Protein AF-0000000084553852 (afdb_homodimer)

pLDDT: mean 87.81, std 19.48, range [29.66, 98.81]

Organism: NCBI:txid1418104

Radius of gyration: 18.01 Å; Cα contacts (8 Å, |Δi|>4): 554; chains: 2; bounding box: 50×54×42 Å

Nearest PDB structures (foldseek):
  6vsh-assembly1_A  TM=2.794E-01  e=8.762E-01  Stenotrophomonas maltophilia
  6vsh-assembly1_B  TM=2.650E-01  e=7.749E-01  Stenotrophomonas maltophilia
  3gl0-assembly1_A  TM=2.770E-01  e=1.054E+00  Stenotrophomonas maltophilia
  3gl2-assembly1_C  TM=2.474E-01  e=7.749E-01  Stenotrophomonas maltophilia
  3gl2-assembly1_B  TM=2.757E-01  e=1.347E+00  Stenotrophomonas maltophilia

Secondary structure (DSSP, 8-state):
-HHHHHHGGG--S------EEEEEBPP---GGG----EEEEE---EEEETTEEEEEEEEEBP-BTTB--EEEEEPPPEEEEETTEEEEEEEEEPPPBTTB--EEEEEPPPS-TT-/-HHHHHHGGG--S------EEEEEBPP---GGG----EEEEE---EEEETTEEEEEEEEEBPPBTTB--EEEEEPPPEEEEETTEEEEEEEEEPPPBTTB--EEEEEPPPS-TT-

Solvent-accessible surface area (backbone atoms only — not comparable to full-atom values): 12507 Å² total; per-residue (Å²): 120,64,66,61,66,62,63,55,60,73,57,84,67,74,70,57,54,30,29,39,36,57,46,48,34,40,71,55,53,72,74,94,70,46,49,65,42,41,38,38,28,34,36,41,53,66,37,84,45,90,97,48,31,29,32,44,36,75,42,28,32,39,27,53,96,76,37,56,36,44,36,74,49,60,38,38,54,65,42,81,75,54,95,91,33,37,29,27,51,32,68,54,57,38,40,82,44,96,90,43,52,28,47,35,67,41,50,39,42,52,48,33,78,89,105,120,65,65,61,65,61,64,54,60,72,57,82,68,74,69,58,50,32,28,40,38,56,46,50,33,40,68,55,52,73,75,94,70,44,49,65,42,41,37,37,28,33,37,39,53,66,38,84,45,90,98,46,32,26,32,44,36,76,42,29,32,39,26,52,95,77,36,55,36,44,36,74,50,60,39,37,53,66,41,79,72,56,95,92,33,36,30,27,51,30,67,53,56,38,41,82,44,97,89,41,51,27,47,34,65,42,50,39,41,51,46,32,79,89,105

Structure (mmCIF, N/CA/C/O backbone):
data_AF-0000000084553852-model_v1
#
loo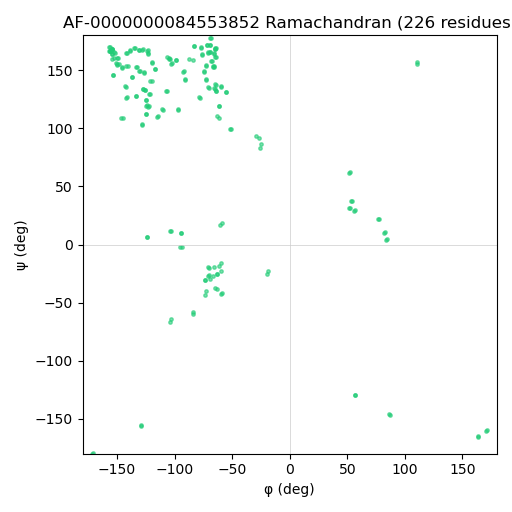p_
_entity.id
_entity.type
_entity.pdbx_description
1 polymer 'YmaF family protein'
#
loop_
_atom_site.group_PDB
_atom_site.id
_atom_site.type_symbol
_atom_site.label_atom_id
_atom_site.label_alt_id
_atom_site.label_comp_id
_atom_site.label_asym_id
_atom_site.label_entity_id
_atom_site.label_seq_id
_atom_site.pdbx_PDB_ins_code
_atom_site.Cartn_x
_atom_site.Cartn_y
_atom_site.Cartn_z
_atom_site.occupancy
_atom_site.B_iso_or_equiv
_atom_site.auth_seq_id
_atom_site.auth_comp_id
_atom_site.auth_asym_id
_atom_site.auth_atom_id
_atom_site.pdbx_PDB_model_num
ATOM 1 N N . MET A 1 1 ? -11.664 0.546 -16.5 1 29.66 1 MET A N 1
ATOM 2 C CA . MET A 1 1 ? -12.641 1.12 -15.578 1 29.66 1 MET A CA 1
ATOM 3 C C . MET A 1 1 ? -11.969 2.064 -14.594 1 29.66 1 MET A C 1
ATOM 5 O O . MET A 1 1 ? -12.539 3.09 -14.219 1 29.66 1 MET A O 1
ATOM 9 N N . LEU A 1 2 ? -10.773 1.761 -14.234 1 36.03 2 LEU A N 1
ATOM 10 C CA . LEU A 1 2 ? -10.016 2.428 -13.188 1 36.03 2 LEU A CA 1
ATOM 11 C C . LEU A 1 2 ? -9.531 3.799 -13.648 1 36.03 2 LEU A C 1
ATOM 13 O O . LEU A 1 2 ? -9.5 4.746 -12.867 1 36.03 2 LEU A O 1
ATOM 17 N N . ASP A 1 3 ? -9.289 3.914 -14.953 1 40.19 3 ASP A N 1
ATOM 18 C CA . ASP A 1 3 ? -8.812 5.18 -15.492 1 40.19 3 ASP A CA 1
ATOM 19 C C . ASP A 1 3 ? -9.805 6.309 -15.227 1 40.19 3 ASP A C 1
ATOM 21 O O . ASP A 1 3 ? -9.406 7.43 -14.898 1 40.19 3 ASP A O 1
ATOM 25 N N . GLU A 1 4 ? -10.938 5.926 -15.43 1 43.28 4 GLU A N 1
ATOM 26 C CA . GLU A 1 4 ? -11.969 6.953 -15.32 1 43.28 4 GLU A CA 1
ATOM 27 C C . GLU A 1 4 ? -12.047 7.512 -13.906 1 43.28 4 GLU A C 1
ATOM 29 O O . GLU A 1 4 ? -12.234 8.719 -13.719 1 43.28 4 GLU A O 1
ATOM 34 N N . TYR A 1 5 ? -11.883 6.59 -12.984 1 43.12 5 TYR A N 1
ATOM 35 C CA . TYR A 1 5 ? -12.031 7.016 -11.594 1 43.12 5 TYR A CA 1
ATOM 36 C C . TYR A 1 5 ? -10.867 7.895 -11.164 1 43.12 5 TYR A C 1
ATOM 38 O O . TYR A 1 5 ? -11.016 8.75 -10.289 1 43.12 5 TYR A O 1
ATOM 46 N N . LEU A 1 6 ? -9.688 7.695 -11.82 1 39.81 6 LEU A N 1
ATOM 47 C CA . LEU A 1 6 ? -8.523 8.477 -11.422 1 39.81 6 LEU A CA 1
ATOM 48 C C . LEU A 1 6 ? -8.656 9.93 -11.875 1 39.81 6 LEU A C 1
ATOM 50 O O . LEU A 1 6 ? -8.188 10.844 -11.188 1 39.81 6 LEU A O 1
ATOM 54 N N . ARG A 1 7 ? -9.188 10.117 -13.117 1 35.53 7 ARG A N 1
ATOM 55 C CA . ARG A 1 7 ? -9.242 11.477 -13.656 1 35.53 7 ARG A CA 1
ATOM 56 C C . ARG A 1 7 ? -10.25 12.328 -12.883 1 35.53 7 ARG A C 1
ATOM 58 O O . ARG A 1 7 ? -10.414 13.516 -13.172 1 35.53 7 ARG A O 1
ATOM 65 N N . ALA A 1 8 ? -11.203 11.609 -12.406 1 37.34 8 ALA A N 1
ATOM 66 C CA . ALA A 1 8 ? -12.211 12.469 -11.797 1 37.34 8 ALA A CA 1
ATOM 67 C C . ALA A 1 8 ? -11.602 13.32 -10.68 1 37.34 8 ALA A C 1
ATOM 69 O O . ALA A 1 8 ? -12.297 13.742 -9.758 1 37.34 8 ALA A O 1
ATOM 70 N N . GLU A 1 9 ? -10.352 13.469 -10.648 1 37.22 9 GLU A N 1
ATOM 71 C CA . GLU A 1 9 ? -9.812 14.266 -9.555 1 37.22 9 GLU A CA 1
ATOM 72 C C . GLU A 1 9 ? -10.375 15.688 -9.578 1 37.22 9 GLU A C 1
ATOM 74 O O . GLU A 1 9 ? -9.914 16.547 -8.828 1 37.22 9 GLU A O 1
ATOM 79 N N . ASN A 1 10 ? -10.836 16.172 -10.672 1 34.69 10 ASN A N 1
ATOM 80 C CA . ASN A 1 10 ? -11.07 17.594 -10.406 1 34.69 10 ASN A CA 1
ATOM 81 C C . ASN A 1 10 ? -12.094 17.797 -9.289 1 34.69 10 ASN A C 1
ATOM 83 O O . ASN A 1 10 ? -12.727 18.844 -9.203 1 34.69 10 ASN A O 1
ATOM 87 N N . PHE A 1 11 ? -12.906 16.734 -8.992 1 35.94 11 PHE A N 1
ATOM 88 C CA . PHE A 1 11 ? -14.023 17.141 -8.141 1 35.94 11 PHE A CA 1
ATOM 89 C C . PHE A 1 11 ? -13.523 17.906 -6.926 1 35.94 11 PHE A C 1
ATOM 91 O O . PHE A 1 11 ? -12.562 17.5 -6.273 1 35.94 11 PHE A O 1
ATOM 98 N N . ASN A 1 12 ? -13.539 19.109 -6.871 1 37.25 12 ASN A N 1
ATOM 99 C CA . ASN A 1 12 ? -13.469 19.984 -5.715 1 37.25 12 ASN A CA 1
ATOM 100 C C . ASN A 1 12 ? -13.82 19.25 -4.426 1 37.25 12 ASN A C 1
ATOM 102 O O . ASN A 1 12 ? -14.117 19.875 -3.404 1 37.25 12 ASN A O 1
ATOM 106 N N . ASN A 1 13 ? -14.602 18.078 -4.531 1 43.16 13 ASN A N 1
ATOM 107 C CA . ASN A 1 13 ? -15.172 17.438 -3.354 1 43.16 13 ASN A CA 1
ATOM 108 C C . ASN A 1 13 ? -14.086 16.938 -2.4 1 43.16 13 ASN A C 1
ATOM 110 O O . ASN A 1 13 ? -13.102 16.344 -2.832 1 43.16 13 ASN A O 1
ATOM 114 N N . ARG A 1 14 ? -13.867 17.484 -1.229 1 47.56 14 ARG A N 1
ATOM 115 C CA . ARG A 1 14 ? -13.031 17.297 -0.043 1 47.56 14 ARG A CA 1
ATOM 116 C C . ARG A 1 14 ? -12.617 15.844 0.117 1 47.56 14 ARG A C 1
ATOM 118 O O . ARG A 1 14 ? -13.461 14.945 0.138 1 47.56 14 ARG A O 1
ATOM 125 N N . GLN A 1 15 ? -11.672 15.445 -0.501 1 55.94 15 GLN A N 1
ATOM 126 C CA . GLN A 1 15 ? -10.922 14.242 -0.145 1 55.94 15 GLN A CA 1
ATOM 127 C C . GLN A 1 15 ? -11.023 13.953 1.352 1 55.94 15 GLN A C 1
ATOM 129 O O . GLN A 1 15 ? -10.516 14.727 2.17 1 55.94 15 GLN A O 1
ATOM 134 N N . THR A 1 16 ? -12.016 13.133 1.789 1 79.12 16 THR A N 1
ATOM 135 C CA . THR A 1 16 ? -12.273 13.109 3.225 1 79.12 16 THR A CA 1
ATOM 136 C C . THR A 1 16 ? -11.328 12.148 3.93 1 79.12 16 THR A C 1
ATOM 138 O O . THR A 1 16 ? -10.578 12.555 4.824 1 79.12 16 THR A O 1
ATOM 141 N N . HIS A 1 17 ? -11.414 10.898 3.527 1 95.5 17 HIS A N 1
ATOM 142 C CA . HIS A 1 17 ? -10.602 10.023 4.363 1 95.5 17 HIS A CA 1
ATOM 143 C C . HIS A 1 17 ? -10.141 8.789 3.588 1 95.5 17 HIS A C 1
ATOM 145 O O . HIS A 1 17 ? -10.547 8.586 2.441 1 95.5 17 HIS A O 1
ATOM 151 N N . VAL A 1 18 ? -9.141 8.109 3.996 1 97.81 18 VAL A N 1
ATOM 152 C CA . VAL A 1 18 ? -8.617 6.84 3.506 1 97.81 18 VAL A CA 1
ATOM 153 C C . VAL A 1 18 ? -8.562 5.828 4.648 1 97.81 18 VAL A C 1
ATOM 155 O O . VAL A 1 18 ? -8.781 6.184 5.809 1 97.81 18 VAL A O 1
ATOM 158 N N . HIS A 1 19 ? -8.367 4.605 4.27 1 98.06 19 HIS A N 1
ATOM 159 C CA . HIS A 1 19 ? -8.219 3.52 5.23 1 98.06 19 HIS A CA 1
ATOM 160 C C . HIS A 1 19 ? -6.93 2.744 4.984 1 98.06 19 HIS A C 1
ATOM 162 O O . HIS A 1 19 ? -6.625 2.377 3.848 1 98.06 19 HIS A O 1
ATOM 168 N N . GLU A 1 20 ? -6.164 2.475 6.02 1 98.06 20 GLU A N 1
ATOM 169 C CA . GLU A 1 20 ? -5.172 1.408 5.938 1 98.06 20 GLU A CA 1
ATOM 170 C C . GLU A 1 20 ? -5.836 0.043 5.793 1 98.06 20 GLU A C 1
ATOM 172 O O . GLU A 1 20 ? -6.988 -0.136 6.188 1 98.06 20 GLU A O 1
ATOM 177 N N . PHE A 1 21 ? -5.07 -0.847 5.176 1 98.44 21 PHE A N 1
ATOM 178 C CA . PHE A 1 21 ? -5.559 -2.219 5.105 1 98.44 21 PHE A CA 1
ATOM 179 C C . PHE A 1 21 ? -4.398 -3.207 5.086 1 98.44 21 PHE A C 1
ATOM 181 O O . PHE A 1 21 ? -3.273 -2.844 4.738 1 98.44 21 PHE A O 1
ATOM 188 N N . LEU A 1 22 ? -4.664 -4.344 5.516 1 97.62 22 LEU A N 1
ATOM 189 C CA . LEU A 1 22 ? -3.828 -5.523 5.34 1 97.62 22 LEU A CA 1
ATOM 190 C C . LEU A 1 22 ? -4.684 -6.777 5.184 1 97.62 22 LEU A C 1
ATOM 192 O O . LEU A 1 22 ? -5.805 -6.836 5.691 1 97.62 22 LEU A O 1
ATOM 196 N N . GLY A 1 23 ? -4.125 -7.762 4.461 1 97.31 23 GLY A N 1
ATOM 197 C CA . GLY A 1 23 ? -4.855 -9.008 4.262 1 97.31 23 GLY A CA 1
ATOM 198 C C . GLY A 1 23 ? -4.016 -10.094 3.617 1 97.31 23 GLY A C 1
ATOM 199 O O . GLY A 1 23 ? -2.814 -9.914 3.41 1 97.31 23 GLY A O 1
ATOM 200 N N . SER A 1 24 ? -4.672 -11.203 3.432 1 97.38 24 SER A N 1
ATOM 201 C CA . SER A 1 24 ? -4.062 -12.344 2.756 1 97.38 24 SER A CA 1
ATOM 202 C C . SER A 1 24 ? -5.035 -12.992 1.776 1 97.38 24 SER A C 1
ATOM 204 O O . SER A 1 24 ? -6.238 -13.07 2.047 1 97.38 24 SER A O 1
ATOM 206 N N . GLY A 1 25 ? -4.43 -13.422 0.714 1 97.31 25 GLY A N 1
ATOM 207 C CA . GLY A 1 25 ? -5.223 -14.25 -0.18 1 97.31 25 GLY A CA 1
ATOM 208 C C . GLY A 1 25 ? -5.484 -15.641 0.371 1 97.31 25 GLY A C 1
ATOM 209 O O . GLY A 1 25 ? -4.684 -16.172 1.146 1 97.31 25 GLY A O 1
ATOM 210 N N . LYS A 1 26 ? -6.59 -16.25 -0.066 1 96.44 26 LYS A N 1
ATOM 211 C CA . LYS A 1 26 ? -6.828 -17.656 0.249 1 96.44 26 LYS A CA 1
ATOM 212 C C . LYS A 1 26 ? -5.816 -18.547 -0.455 1 96.44 26 LYS A C 1
ATOM 214 O O . LYS A 1 26 ? -5.23 -18.156 -1.466 1 96.44 26 LYS A O 1
ATOM 219 N N . PHE A 1 27 ? -5.648 -19.734 0.092 1 95.31 27 PHE A N 1
ATOM 220 C CA . PHE A 1 27 ? -4.754 -20.688 -0.536 1 95.31 27 PHE A CA 1
ATOM 221 C C . PHE A 1 27 ? -5.277 -21.109 -1.906 1 95.31 27 PHE A C 1
ATOM 223 O O . PHE A 1 27 ? -6.484 -21.266 -2.092 1 95.31 27 PHE A O 1
ATOM 230 N N . ALA A 1 28 ? -4.488 -21.203 -2.818 1 84.94 28 ALA A N 1
ATOM 231 C CA . ALA A 1 28 ? -4.902 -21.578 -4.168 1 84.94 28 ALA A CA 1
ATOM 232 C C . ALA A 1 28 ? -4.539 -23.016 -4.473 1 84.94 28 ALA A C 1
ATOM 234 O O . ALA A 1 28 ? -5.391 -23.812 -4.895 1 84.94 28 ALA A O 1
ATOM 235 N N . GLU A 1 29 ? -3.268 -23.281 -4.543 1 82.81 29 GLU A N 1
ATOM 236 C CA . GLU A 1 29 ? -2.811 -24.578 -5.016 1 82.81 29 GLU A CA 1
ATOM 237 C C . GLU A 1 29 ? -2.816 -25.609 -3.889 1 82.81 29 GLU A C 1
ATOM 239 O O . GLU A 1 29 ? -3.037 -25.266 -2.727 1 82.81 29 GLU A O 1
ATOM 244 N N . GLN A 1 30 ? -2.846 -26.859 -4.352 1 83.62 30 GLN A N 1
ATOM 245 C CA . GLN A 1 30 ? -2.73 -27.969 -3.408 1 83.62 30 GLN A CA 1
ATOM 246 C C . GLN A 1 30 ? -1.35 -28.609 -3.48 1 83.62 30 GLN A C 1
ATOM 248 O O . GLN A 1 30 ? -0.569 -28.312 -4.391 1 83.62 30 GLN A O 1
ATOM 253 N N . GLY A 1 31 ? -1.01 -29.328 -2.404 1 88.12 31 GLY A N 1
ATOM 254 C CA . GLY A 1 31 ? 0.239 -30.078 -2.396 1 88.12 31 GLY A CA 1
ATOM 255 C C . GLY A 1 31 ? 1.429 -29.25 -1.959 1 88.12 31 GLY A C 1
ATOM 256 O O . GLY A 1 31 ? 1.312 -28.406 -1.057 1 88.12 31 GLY A O 1
ATOM 257 N N . ASN A 1 32 ? 2.58 -29.516 -2.527 1 85.88 32 ASN A N 1
ATOM 258 C CA . ASN A 1 32 ? 3.846 -28.938 -2.09 1 85.88 32 ASN A CA 1
ATOM 259 C C . ASN A 1 32 ? 3.922 -27.438 -2.412 1 85.88 32 ASN A C 1
ATOM 261 O O . ASN A 1 32 ? 4.699 -26.703 -1.8 1 85.88 32 ASN A O 1
ATOM 265 N N . ASP A 1 33 ? 3.086 -27 -3.361 1 88.5 33 ASP A N 1
ATOM 266 C CA . ASP A 1 33 ? 3.17 -25.594 -3.783 1 88.5 33 ASP A CA 1
ATOM 267 C C . ASP A 1 33 ? 2.035 -24.766 -3.184 1 88.5 33 ASP A C 1
ATOM 269 O O . ASP A 1 33 ? 1.768 -23.656 -3.633 1 88.5 33 ASP A O 1
ATOM 273 N N . ARG A 1 34 ? 1.36 -25.391 -2.225 1 93 34 ARG A N 1
ATOM 274 C CA . ARG A 1 34 ? 0.286 -24.672 -1.545 1 93 34 ARG A CA 1
ATOM 275 C C . ARG A 1 34 ? 0.822 -23.438 -0.823 1 93 34 ARG A C 1
ATOM 277 O O . ARG A 1 34 ? 1.729 -23.547 0.006 1 93 34 ARG A O 1
ATOM 284 N N . HIS A 1 35 ? 0.361 -22.297 -1.177 1 94.25 35 HIS A N 1
ATOM 285 C CA . HIS A 1 35 ? 0.802 -21.062 -0.517 1 94.25 35 HIS A CA 1
ATOM 286 C C . HIS A 1 35 ? -0.254 -19.969 -0.623 1 94.25 35 HIS A C 1
ATOM 288 O O . HIS A 1 35 ? -1.262 -20.141 -1.313 1 94.25 35 HIS A O 1
ATOM 294 N N . ASN A 1 36 ? -0.073 -18.922 0.119 1 96.19 36 ASN A N 1
ATOM 295 C CA . ASN A 1 36 ? -0.86 -17.688 0.033 1 96.19 36 ASN A CA 1
ATOM 296 C C . ASN A 1 36 ? 0.033 -16.469 -0.093 1 96.19 36 ASN A C 1
ATOM 298 O O . ASN A 1 36 ? 1.26 -16.578 -0.069 1 96.19 36 ASN A O 1
ATOM 302 N N . HIS A 1 37 ? -0.544 -15.391 -0.419 1 96.56 37 HIS A N 1
ATOM 303 C CA . HIS A 1 37 ? 0.135 -14.102 -0.503 1 96.56 37 HIS A CA 1
ATOM 304 C C . HIS A 1 37 ? -0.483 -13.086 0.455 1 96.56 37 HIS A C 1
ATOM 306 O O . HIS A 1 37 ? -1.705 -13.039 0.608 1 96.56 37 HIS A O 1
ATOM 312 N N . ARG A 1 38 ? 0.371 -12.312 1.041 1 96.62 38 ARG A N 1
ATOM 313 C CA . ARG A 1 38 ? -0.086 -11.203 1.875 1 96.62 38 ARG A CA 1
ATOM 314 C C . ARG A 1 38 ? -0.045 -9.883 1.107 1 96.62 38 ARG A C 1
ATOM 316 O O . ARG A 1 38 ? 0.688 -9.758 0.125 1 96.62 38 ARG A O 1
ATOM 323 N N . PHE A 1 39 ? -0.81 -8.93 1.569 1 97.62 39 PHE A N 1
ATOM 324 C CA . PHE A 1 39 ? -0.808 -7.59 1.002 1 97.62 39 PHE A CA 1
ATOM 325 C C . PHE A 1 39 ? -1.144 -6.551 2.066 1 97.62 39 PHE A C 1
ATOM 327 O O . PHE A 1 39 ? -1.705 -6.887 3.111 1 97.62 39 PHE A O 1
ATOM 334 N N . ALA A 1 40 ? -0.791 -5.332 1.804 1 98.06 40 ALA A N 1
ATOM 335 C CA . ALA A 1 40 ? -1.09 -4.18 2.646 1 98.06 40 ALA A CA 1
ATOM 336 C C . ALA A 1 40 ? -1.08 -2.887 1.834 1 98.06 40 ALA A C 1
ATOM 338 O O . ALA A 1 40 ? -0.536 -2.848 0.728 1 98.06 40 ALA A O 1
ATOM 339 N N . GLY A 1 41 ? -1.597 -1.847 2.441 1 98.25 41 GLY A N 1
ATOM 340 C CA . GLY A 1 41 ? -1.586 -0.547 1.789 1 98.25 41 GLY A CA 1
ATOM 341 C C . GLY A 1 41 ? -2.555 0.441 2.41 1 98.25 41 GLY A C 1
ATOM 342 O O . GLY A 1 41 ? -2.934 0.297 3.574 1 98.25 41 GLY A O 1
ATOM 343 N N . VAL A 1 42 ? -2.82 1.483 1.734 1 98.25 42 VAL A N 1
ATOM 344 C CA . VAL A 1 42 ? -3.803 2.514 2.055 1 98.25 42 VAL A CA 1
ATOM 345 C C . VAL A 1 42 ? -4.73 2.732 0.861 1 98.25 42 VAL A C 1
ATOM 347 O O . VAL A 1 42 ? -4.273 2.803 -0.282 1 98.25 42 VAL A O 1
ATOM 350 N N . THR A 1 43 ? -5.957 2.783 1.137 1 98.19 43 THR A N 1
ATOM 351 C CA . THR A 1 43 ? -6.926 2.889 0.051 1 98.19 43 THR A CA 1
ATOM 352 C C . THR A 1 43 ? -6.785 4.227 -0.671 1 98.19 43 THR A C 1
ATOM 354 O O . THR A 1 43 ? -6.188 5.164 -0.139 1 98.19 43 THR A O 1
ATOM 357 N N . GLY A 1 44 ? -7.367 4.328 -1.853 1 97.06 44 GLY A N 1
ATOM 358 C CA . GLY A 1 44 ? -7.598 5.625 -2.475 1 97.06 44 GLY A CA 1
ATOM 359 C C . GLY A 1 44 ? -8.633 6.461 -1.747 1 97.06 44 GLY A C 1
ATOM 360 O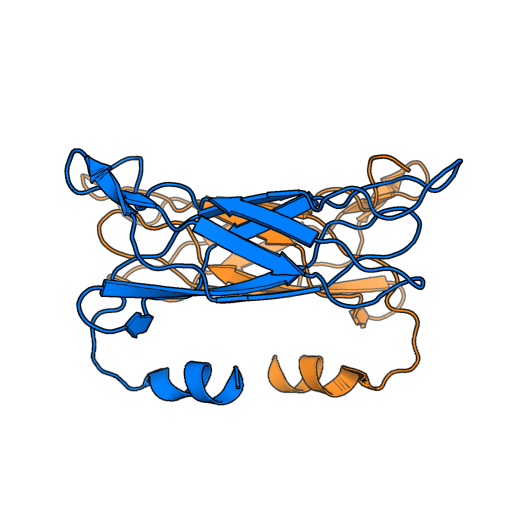 O . GLY A 1 44 ? -9.266 5.988 -0.801 1 97.06 44 GLY A O 1
ATOM 361 N N . PRO A 1 45 ? -8.852 7.637 -2.225 1 96.12 45 PRO A N 1
ATOM 362 C CA . PRO A 1 45 ? -9.82 8.531 -1.583 1 96.12 45 PRO A CA 1
ATOM 363 C C . PRO A 1 45 ? -11.266 8.094 -1.806 1 96.12 45 PRO A C 1
ATOM 365 O O . PRO A 1 45 ? -11.523 7.152 -2.562 1 96.12 45 PRO A O 1
ATOM 368 N N . VAL A 1 46 ? -12.148 8.75 -1.113 1 96.19 46 VAL A N 1
ATOM 369 C CA . VAL A 1 46 ? -13.586 8.492 -1.134 1 96.19 46 VAL A CA 1
ATOM 370 C C . VAL A 1 46 ? -14.102 8.562 -2.568 1 96.19 46 VAL A C 1
ATOM 372 O O . VAL A 1 46 ? -13.773 9.492 -3.312 1 96.19 46 VAL A O 1
ATOM 375 N N . ILE A 1 47 ? -14.844 7.562 -2.934 1 95.81 47 ILE A N 1
ATOM 376 C CA . ILE A 1 47 ? -15.672 7.574 -4.137 1 95.81 47 ILE A CA 1
ATOM 377 C C . ILE A 1 47 ? -17.141 7.504 -3.746 1 95.81 47 ILE A C 1
ATOM 379 O O . ILE A 1 47 ? -17.625 6.473 -3.266 1 95.81 47 ILE A O 1
ATOM 383 N N . PRO A 1 48 ? -17.844 8.539 -3.938 1 95 48 PRO A N 1
ATOM 384 C CA . PRO A 1 48 ? -19.25 8.516 -3.553 1 95 48 PRO A CA 1
ATOM 385 C C . PRO A 1 48 ? -20.047 7.422 -4.277 1 95 48 PRO A C 1
ATOM 387 O O . PRO A 1 48 ? -19.812 7.172 -5.465 1 95 48 PRO A O 1
ATOM 390 N N . MET A 1 49 ? -20.922 6.684 -3.527 1 94.5 49 MET A N 1
ATOM 391 C CA . MET A 1 49 ? -21.781 5.652 -4.086 1 94.5 49 MET A CA 1
ATOM 392 C C . MET A 1 49 ? -23.109 5.602 -3.334 1 94.5 49 MET A C 1
ATOM 394 O O . MET A 1 49 ? -23.172 5.16 -2.186 1 94.5 49 MET A O 1
ATOM 398 N N . GLY A 1 50 ? -24.25 6.055 -3.986 1 93.5 50 GLY A N 1
ATOM 399 C CA . GLY A 1 50 ? -25.516 6.164 -3.277 1 93.5 50 GLY A CA 1
ATOM 400 C C . GLY A 1 50 ? -25.438 7.047 -2.047 1 93.5 50 GLY A C 1
ATOM 401 O O . GLY A 1 50 ? -24.984 8.195 -2.129 1 93.5 50 GLY A O 1
ATOM 402 N N . ASN A 1 51 ? -25.938 6.477 -0.952 1 94.06 51 ASN A N 1
ATOM 403 C CA . ASN A 1 51 ? -25.891 7.211 0.308 1 94.06 51 ASN A CA 1
ATOM 404 C C . ASN A 1 51 ? -24.656 6.852 1.122 1 94.06 51 ASN A C 1
ATOM 406 O O . ASN A 1 51 ? -24.609 7.09 2.33 1 94.06 51 ASN A O 1
ATOM 410 N N . SER A 1 52 ? -23.859 6.176 0.503 1 96 52 SER A N 1
ATOM 411 C CA . SER A 1 52 ? -22.609 5.746 1.116 1 96 52 SER A CA 1
ATOM 412 C C . SER A 1 52 ? -21.422 6.07 0.225 1 96 52 SER A C 1
ATOM 414 O O . SER A 1 52 ? -21.422 7.082 -0.484 1 96 52 SER A O 1
ATOM 416 N N . HIS A 1 53 ? -20.328 5.254 0.45 1 97.12 53 HIS A N 1
ATOM 417 C CA . HIS A 1 53 ? -19.156 5.438 -0.397 1 97.12 53 HIS A CA 1
ATOM 418 C C . HIS A 1 53 ? -18.297 4.172 -0.429 1 97.12 53 HIS A C 1
ATOM 420 O O . HIS A 1 53 ? -18.5 3.254 0.366 1 97.12 53 HIS A O 1
ATOM 426 N N . VAL A 1 54 ? -17.391 4.23 -1.421 1 98.38 54 VAL A N 1
ATOM 427 C CA . VAL A 1 54 ? -16.438 3.137 -1.594 1 98.38 54 VAL A CA 1
ATOM 428 C C . VAL A 1 54 ? -15.031 3.701 -1.825 1 98.38 54 VAL A C 1
ATOM 430 O O . VAL A 1 54 ? -14.859 4.918 -1.938 1 98.38 54 VAL A O 1
ATOM 433 N N . HIS A 1 55 ? -14.062 2.816 -1.763 1 98.06 55 HIS A N 1
ATOM 434 C CA . HIS A 1 55 ? -12.688 3.166 -2.084 1 98.06 55 HIS A CA 1
ATOM 435 C C . HIS A 1 55 ? -12.109 2.225 -3.135 1 98.06 55 HIS A C 1
ATOM 437 O O . HIS A 1 55 ? -12.406 1.027 -3.133 1 98.06 55 HIS A O 1
ATOM 443 N N . ALA A 1 56 ? -11.219 2.77 -3.941 1 98.31 56 ALA A N 1
ATOM 444 C CA . ALA A 1 56 ? -10.422 1.934 -4.84 1 98.31 56 ALA A CA 1
ATOM 445 C C . ALA A 1 56 ? -9.117 1.509 -4.184 1 98.31 56 ALA A C 1
ATOM 447 O O . ALA A 1 56 ? -8.492 2.293 -3.461 1 98.31 56 ALA A O 1
ATOM 448 N N . ILE A 1 57 ? -8.719 0.297 -4.441 1 98.19 57 ILE A N 1
ATOM 449 C CA . ILE A 1 57 ? -7.445 -0.238 -3.973 1 98.19 57 ILE A CA 1
ATOM 450 C C . ILE A 1 57 ? -6.641 -0.767 -5.16 1 98.19 57 ILE A C 1
ATOM 452 O O . ILE A 1 57 ? -7.152 -1.555 -5.961 1 98.19 57 ILE A O 1
ATOM 456 N N . LEU A 1 58 ? -5.484 -0.296 -5.305 1 97.88 58 LEU A N 1
ATOM 457 C CA . LEU A 1 58 ? -4.48 -0.816 -6.227 1 97.88 58 LEU A CA 1
ATOM 458 C C . LEU A 1 58 ? -3.186 -1.142 -5.492 1 97.88 58 LEU A C 1
ATOM 460 O O . LEU A 1 58 ? -2.52 -0.243 -4.969 1 97.88 58 LEU A O 1
ATOM 464 N N . THR A 1 59 ? -2.869 -2.428 -5.414 1 98.06 59 THR A N 1
ATOM 465 C CA . THR A 1 59 ? -1.661 -2.836 -4.703 1 98.06 59 THR A CA 1
ATOM 466 C C . THR A 1 59 ? -1.147 -4.172 -5.23 1 98.06 59 THR A C 1
ATOM 468 O O . THR A 1 59 ? -1.79 -4.797 -6.078 1 98.06 59 THR A O 1
ATOM 471 N N . ASN A 1 60 ? 0.029 -4.496 -4.863 1 97.81 60 ASN A N 1
ATOM 472 C CA . ASN A 1 60 ? 0.587 -5.816 -5.121 1 97.81 60 ASN A CA 1
ATOM 473 C C . ASN A 1 60 ? 0.591 -6.68 -3.861 1 97.81 60 ASN A C 1
ATOM 475 O O . ASN A 1 60 ? 0.557 -6.156 -2.746 1 97.81 60 ASN A O 1
ATOM 479 N N . THR A 1 61 ? 0.666 -7.969 -4.055 1 97.75 61 THR A N 1
ATOM 480 C CA . THR A 1 61 ? 0.944 -8.883 -2.949 1 97.75 61 THR A CA 1
ATOM 481 C C . THR A 1 61 ? 2.445 -8.969 -2.688 1 97.75 61 THR A C 1
ATOM 483 O O . THR A 1 61 ? 3.248 -8.453 -3.465 1 97.75 61 THR A O 1
ATOM 486 N N . ASP A 1 62 ? 2.789 -9.602 -1.62 1 96.38 62 ASP A N 1
ATOM 487 C CA . ASP A 1 62 ? 4.199 -9.898 -1.373 1 96.38 62 ASP A CA 1
ATOM 488 C C . ASP A 1 62 ? 4.75 -10.859 -2.424 1 96.38 62 ASP A C 1
ATOM 490 O O . ASP A 1 62 ? 4.008 -11.344 -3.277 1 96.38 62 ASP A O 1
ATOM 494 N N . PHE A 1 63 ? 6.066 -10.992 -2.412 1 95.25 63 PHE A N 1
ATOM 495 C CA . PHE A 1 63 ? 6.762 -11.859 -3.352 1 95.25 63 PHE A CA 1
ATOM 496 C C . PHE A 1 63 ? 7.059 -13.219 -2.717 1 95.25 63 PHE A C 1
ATOM 498 O O . PHE A 1 63 ? 7.75 -13.297 -1.7 1 95.25 63 PHE A O 1
ATOM 505 N N . PHE A 1 64 ? 6.496 -14.219 -3.217 1 92.81 64 PHE A N 1
ATOM 506 C CA . PHE A 1 64 ? 6.664 -15.578 -2.713 1 92.81 64 PHE A CA 1
ATOM 507 C C . PHE A 1 64 ? 6.703 -16.578 -3.859 1 92.81 64 PHE A C 1
ATOM 509 O O . PHE A 1 64 ? 5.918 -16.484 -4.805 1 92.81 64 PHE A O 1
ATOM 516 N N . SER A 1 65 ? 7.68 -17.547 -3.768 1 90 65 SER A N 1
ATOM 517 C CA . SER A 1 65 ? 7.84 -18.594 -4.773 1 90 65 SER A CA 1
ATOM 518 C C . SER A 1 65 ? 7.977 -18 -6.172 1 90 65 SER A C 1
ATOM 520 O O . SER A 1 65 ? 7.289 -18.422 -7.105 1 90 65 SER A O 1
ATOM 522 N N . ASN A 1 66 ? 8.648 -16.906 -6.305 1 91.12 66 ASN A N 1
ATOM 523 C CA . ASN A 1 66 ? 9.109 -16.266 -7.531 1 91.12 66 ASN A CA 1
ATOM 524 C C . ASN A 1 66 ? 7.98 -15.539 -8.25 1 91.12 66 ASN A C 1
ATOM 526 O O . ASN A 1 66 ? 8.016 -15.383 -9.477 1 91.12 66 ASN A O 1
ATOM 530 N N . HIS A 1 67 ? 6.965 -15.219 -7.508 1 93.75 67 HIS A N 1
ATOM 531 C CA . HIS A 1 67 ? 5.93 -14.422 -8.156 1 93.75 67 HIS A CA 1
ATOM 532 C C . HIS A 1 67 ? 5.156 -13.586 -7.141 1 93.75 67 HIS A C 1
ATOM 534 O O . HIS A 1 67 ? 5.312 -13.773 -5.93 1 93.75 67 HIS A O 1
ATOM 540 N N . TYR A 1 68 ? 4.48 -12.664 -7.66 1 96.25 68 TYR A N 1
ATOM 541 C CA . TYR A 1 68 ? 3.512 -11.844 -6.934 1 96.25 68 TYR A CA 1
ATOM 542 C C . TYR A 1 68 ? 2.262 -11.609 -7.773 1 96.25 68 TYR A C 1
ATOM 544 O O . TYR A 1 68 ? 2.242 -11.914 -8.969 1 96.25 68 TYR A O 1
ATOM 552 N N . HIS A 1 69 ? 1.218 -11.117 -7.133 1 96.88 69 HIS A N 1
ATOM 553 C CA . HIS A 1 69 ? -0.029 -10.789 -7.816 1 96.88 69 HIS A CA 1
ATOM 554 C C . HIS A 1 69 ? -0.37 -9.312 -7.664 1 96.88 69 HIS A C 1
ATOM 556 O O . HIS A 1 69 ? 0.087 -8.656 -6.723 1 96.88 69 HIS A O 1
ATOM 562 N N . GLY A 1 70 ? -1.134 -8.812 -8.547 1 97.56 70 GLY A N 1
ATOM 563 C CA . GLY A 1 70 ? -1.787 -7.523 -8.398 1 97.56 70 GLY A CA 1
ATOM 564 C C . GLY A 1 70 ? -3.178 -7.625 -7.797 1 97.56 70 GLY A C 1
ATOM 565 O O . GLY A 1 70 ? -3.863 -8.633 -7.98 1 97.56 70 GLY A O 1
ATOM 566 N N . ILE A 1 71 ? -3.527 -6.594 -7.07 1 98.19 71 ILE A N 1
ATOM 567 C CA . ILE A 1 71 ? -4.887 -6.422 -6.574 1 98.19 71 ILE A CA 1
ATOM 568 C C . ILE A 1 71 ? -5.449 -5.09 -7.066 1 98.19 71 ILE A C 1
ATOM 570 O O . ILE A 1 71 ? -4.84 -4.035 -6.863 1 98.19 71 ILE A O 1
ATOM 574 N N . ASP A 1 72 ? -6.43 -5.145 -7.766 1 98.31 72 ASP A N 1
ATOM 575 C CA . ASP A 1 72 ? -7.219 -4.02 -8.258 1 98.31 72 ASP A CA 1
ATOM 576 C C . ASP A 1 72 ? -8.703 -4.211 -7.961 1 98.31 72 ASP A C 1
ATOM 578 O O . ASP A 1 72 ? -9.383 -4.973 -8.641 1 98.31 72 ASP A O 1
ATOM 582 N N . VAL A 1 73 ? -9.156 -3.479 -6.902 1 98.69 73 VAL A N 1
ATOM 583 C CA . VAL A 1 73 ? -10.508 -3.783 -6.43 1 98.69 73 VAL A CA 1
ATOM 584 C C . VAL A 1 73 ? -11.156 -2.52 -5.867 1 98.69 73 VAL A C 1
ATOM 586 O O . VAL A 1 73 ? -10.461 -1.6 -5.434 1 98.69 73 VAL A O 1
ATOM 589 N N . VAL A 1 74 ? -12.422 -2.475 -5.859 1 98.69 74 VAL A N 1
ATOM 590 C CA . VAL A 1 74 ? -13.211 -1.46 -5.172 1 98.69 74 VAL A CA 1
ATOM 591 C C . VAL A 1 74 ? -13.852 -2.062 -3.924 1 98.69 74 VAL A C 1
ATOM 593 O O . VAL A 1 74 ? -14.43 -3.148 -3.982 1 98.69 74 VAL A O 1
ATOM 596 N N . THR A 1 75 ? -13.742 -1.412 -2.852 1 98.69 75 THR A N 1
ATOM 597 C CA . THR A 1 75 ? -14.25 -1.94 -1.594 1 98.69 75 THR A CA 1
ATOM 598 C C . THR A 1 75 ? -15.781 -1.967 -1.6 1 98.69 75 THR A C 1
ATOM 600 O O . THR A 1 75 ? -16.406 -1.318 -2.436 1 98.69 75 THR A O 1
ATOM 603 N N . GLY A 1 76 ? -16.375 -2.715 -0.619 1 98.62 76 GLY A N 1
ATOM 604 C CA . GLY A 1 76 ? -17.797 -2.531 -0.321 1 98.62 76 GLY A CA 1
ATOM 605 C C . GLY A 1 76 ? -18.094 -1.195 0.333 1 98.62 76 GLY A C 1
ATOM 606 O O . GLY A 1 76 ? -17.188 -0.451 0.689 1 98.62 76 GLY A O 1
ATOM 607 N N . PRO A 1 77 ? -19.406 -0.907 0.458 1 98.25 77 PRO A N 1
ATOM 608 C CA . PRO A 1 77 ? -19.781 0.35 1.105 1 98.25 77 PRO A CA 1
ATOM 609 C C . PRO A 1 77 ? -19.375 0.402 2.576 1 98.25 77 PRO A C 1
ATOM 611 O O . PRO A 1 77 ? -19.031 -0.627 3.162 1 98.25 77 PRO A O 1
ATOM 614 N N . ALA A 1 78 ? -19.469 1.533 3.156 1 97.75 78 ALA A N 1
ATOM 615 C CA . ALA A 1 78 ? -19.094 1.758 4.551 1 97.75 78 ALA A CA 1
ATOM 616 C C . ALA A 1 78 ? -19.984 0.961 5.492 1 97.75 78 ALA A C 1
ATOM 618 O O . ALA A 1 78 ? -21.219 0.93 5.32 1 97.75 78 ALA A O 1
ATOM 619 N N . ILE A 1 79 ? -19.359 0.287 6.414 1 97.94 79 ILE A N 1
ATOM 620 C CA . ILE A 1 79 ? -20.062 -0.393 7.504 1 97.94 79 ILE A CA 1
ATOM 621 C C . ILE A 1 79 ? -19.766 0.321 8.82 1 97.94 79 ILE A C 1
ATOM 623 O O . ILE A 1 79 ? -18.625 0.347 9.289 1 97.94 79 ILE A O 1
ATOM 627 N N . ASN A 1 80 ? -20.734 0.845 9.406 1 96.94 80 ASN A N 1
ATOM 628 C CA . ASN A 1 80 ? -20.594 1.549 10.68 1 96.94 80 ASN A CA 1
ATOM 629 C C . ASN A 1 80 ? -20.172 0.602 11.797 1 96.94 80 ASN A C 1
ATOM 631 O O . ASN A 1 80 ? -20.75 -0.472 11.961 1 96.94 80 ASN A O 1
ATOM 635 N N . VAL A 1 81 ? -19.125 1.089 12.602 1 97.25 81 VAL A N 1
ATOM 636 C CA . VAL A 1 81 ? -18.703 0.225 13.695 1 97.25 81 VAL A CA 1
ATOM 637 C C . VAL A 1 81 ? -18.797 0.98 15.016 1 97.25 81 VAL A C 1
ATOM 639 O O . VAL A 1 81 ? -18.25 0.531 16.031 1 97.25 81 VAL A O 1
ATOM 642 N N . GLY A 1 82 ? -19.312 2.129 15.016 1 94.19 82 GLY A N 1
ATOM 643 C CA . GLY A 1 82 ? -19.531 2.916 16.219 1 94.19 82 GLY A CA 1
ATOM 644 C C . GLY A 1 82 ? -18.625 4.133 16.312 1 94.19 82 GLY A C 1
ATOM 645 O O . GLY A 1 82 ? -17.547 4.145 15.742 1 94.19 82 GLY A O 1
ATOM 646 N N . ASN A 1 83 ? -19.109 5.176 17.141 1 92.69 83 ASN A N 1
ATOM 647 C CA . ASN A 1 83 ? -18.359 6.387 17.453 1 92.69 83 ASN A CA 1
ATOM 648 C C . ASN A 1 83 ? -17.938 7.125 16.188 1 92.69 83 ASN A C 1
ATOM 650 O O . ASN A 1 83 ? -16.828 7.664 16.125 1 92.69 83 ASN A O 1
ATOM 654 N N . GLY A 1 84 ? -18.672 7.008 15.125 1 91.62 84 GLY A N 1
ATOM 655 C CA . GLY A 1 84 ? -18.406 7.738 13.898 1 91.62 84 GLY A CA 1
ATOM 656 C C . GLY A 1 84 ? -17.344 7.078 13.031 1 91.62 84 GLY A C 1
ATOM 657 O O . GLY A 1 84 ? -16.844 7.688 12.078 1 91.62 84 GLY A O 1
ATOM 658 N N . LYS A 1 85 ? -17.047 5.871 13.469 1 94.94 85 LYS A N 1
ATOM 659 C CA . LYS A 1 85 ? -16.031 5.129 12.727 1 94.94 85 LYS A CA 1
ATOM 660 C C . LYS A 1 85 ? -16.656 4.059 11.844 1 94.94 85 LYS A C 1
ATOM 662 O O . LYS A 1 85 ? -17.797 3.645 12.07 1 94.94 85 LYS A O 1
ATOM 667 N N . HIS A 1 86 ? -15.93 3.66 10.75 1 97.19 86 HIS A N 1
ATOM 668 C CA . HIS A 1 86 ? -16.469 2.645 9.852 1 97.19 86 HIS A CA 1
ATOM 669 C C . HIS A 1 86 ? -15.344 1.861 9.18 1 97.19 86 HIS A C 1
ATOM 671 O O . HIS A 1 86 ? -14.18 2.279 9.211 1 97.19 86 HIS A O 1
ATOM 677 N N . ILE A 1 87 ? -15.695 0.752 8.602 1 98.62 87 ILE A N 1
ATOM 678 C CA . ILE A 1 87 ? -14.805 -0.113 7.828 1 98.62 87 ILE A CA 1
ATOM 679 C C . ILE A 1 87 ? -15.461 -0.465 6.496 1 98.62 87 ILE A C 1
ATOM 681 O O . ILE A 1 87 ? -16.625 -0.129 6.262 1 98.62 87 ILE A O 1
ATOM 685 N 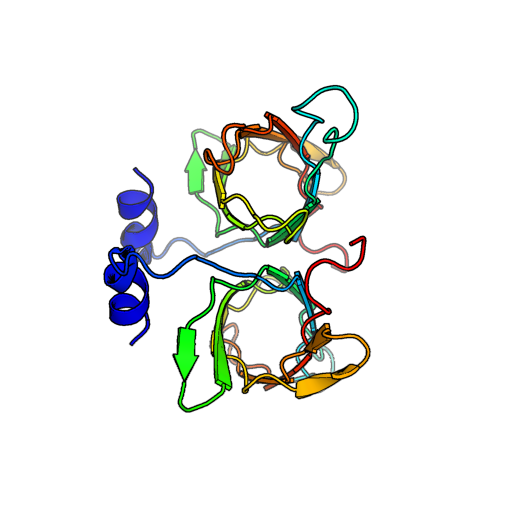N . HIS A 1 88 ? -14.68 -1.026 5.586 1 98.62 88 HIS A N 1
ATOM 686 C CA . HIS A 1 88 ? -15.188 -1.524 4.312 1 98.62 88 HIS A CA 1
ATOM 687 C C . HIS A 1 88 ? -14.836 -2.996 4.117 1 98.62 88 HIS A C 1
ATOM 689 O O . HIS A 1 88 ? -13.656 -3.367 4.148 1 98.62 88 HIS A O 1
ATOM 695 N N . LEU A 1 89 ? -15.781 -3.824 3.982 1 98.81 89 LEU A N 1
ATOM 696 C CA . LEU A 1 89 ? -15.547 -5.199 3.555 1 98.81 89 LEU A CA 1
ATOM 697 C C . LEU A 1 89 ? -15.141 -5.25 2.086 1 98.81 89 LEU A C 1
ATOM 699 O O . LEU A 1 89 ? -15.734 -4.57 1.247 1 98.81 89 LEU A O 1
ATOM 703 N N . THR A 1 90 ? -14.164 -6.02 1.803 1 98.75 90 THR A N 1
ATOM 704 C CA . THR A 1 90 ? -13.633 -6.105 0.447 1 98.75 90 THR A CA 1
ATOM 705 C C . THR A 1 90 ? -13.43 -7.559 0.035 1 98.75 90 THR A C 1
ATOM 707 O O . THR A 1 90 ? -12.797 -8.336 0.757 1 98.75 90 THR A O 1
ATOM 710 N N . THR A 1 91 ? -13.945 -7.898 -1.042 1 98.75 91 THR A N 1
ATOM 711 C CA . THR A 1 91 ? -13.789 -9.227 -1.614 1 98.75 91 THR A CA 1
ATOM 712 C C . THR A 1 91 ? -13.367 -9.141 -3.078 1 98.75 91 THR A C 1
ATOM 714 O O . THR A 1 91 ? -13.734 -8.195 -3.779 1 98.75 91 THR A O 1
ATOM 717 N N . GLY A 1 92 ? -12.609 -10.156 -3.508 1 98.38 92 GLY A N 1
ATOM 718 C CA . GLY A 1 92 ? -12.203 -10.18 -4.902 1 98.38 92 GLY A CA 1
ATOM 719 C C . GLY A 1 92 ? -11.172 -11.25 -5.203 1 98.38 92 GLY A C 1
ATOM 720 O O . GLY A 1 92 ? -11.078 -12.25 -4.484 1 98.38 92 GLY A O 1
ATOM 721 N N . THR A 1 93 ? -10.5 -11.039 -6.316 1 98.56 93 THR A N 1
ATOM 722 C CA . THR A 1 93 ? -9.445 -11.945 -6.746 1 98.56 93 THR A CA 1
ATOM 723 C C . THR A 1 93 ? -8.195 -11.18 -7.156 1 98.56 93 THR A C 1
ATOM 725 O O . THR A 1 93 ? -8.281 -10.016 -7.566 1 98.56 93 THR A O 1
ATOM 728 N N . THR A 1 94 ? -7.09 -11.883 -6.996 1 98.12 94 THR A N 1
ATOM 729 C CA . THR A 1 94 ? -5.848 -11.312 -7.504 1 98.12 94 THR A CA 1
ATOM 730 C C . THR A 1 94 ? -5.762 -11.461 -9.023 1 98.12 94 THR A C 1
ATOM 732 O O . THR A 1 94 ? -6.594 -12.141 -9.633 1 98.12 94 THR A O 1
ATOM 735 N N . THR A 1 95 ? -4.781 -10.797 -9.609 1 97.75 95 THR A N 1
ATOM 736 C CA . THR A 1 95 ? -4.449 -11.086 -11 1 97.75 95 THR A CA 1
ATOM 737 C C . THR A 1 95 ? -3.924 -12.516 -11.141 1 97.75 95 THR A C 1
ATOM 739 O O . THR A 1 95 ? -3.527 -13.141 -10.156 1 97.75 95 THR A O 1
ATOM 742 N N . LEU A 1 96 ? -3.971 -12.961 -12.344 1 97 96 LEU A N 1
ATOM 743 C CA . LEU A 1 96 ? -3.42 -14.273 -12.672 1 97 96 LEU A CA 1
ATOM 744 C C . LEU A 1 96 ? -1.9 -14.211 -12.789 1 97 96 LEU A C 1
ATOM 746 O O . LEU A 1 96 ? -1.362 -13.336 -13.469 1 97 96 LEU A O 1
ATOM 750 N N . ASP A 1 97 ? -1.198 -15.102 -12.047 1 94.69 97 ASP A N 1
ATOM 751 C CA . ASP A 1 97 ? 0.245 -15.281 -12.164 1 94.69 97 ASP A CA 1
ATOM 752 C C . ASP A 1 97 ? 0.656 -16.688 -11.742 1 94.69 97 ASP A C 1
ATOM 754 O O . ASP A 1 97 ? 0.127 -17.234 -10.766 1 94.69 97 ASP A O 1
ATOM 758 N N . ASP A 1 98 ? 1.687 -17.188 -12.414 1 93.25 98 ASP A N 1
ATOM 759 C CA . ASP A 1 98 ? 2.188 -18.531 -12.141 1 93.25 98 ASP A CA 1
ATOM 760 C C . ASP A 1 98 ? 1.059 -19.562 -12.18 1 93.25 98 ASP A C 1
ATOM 762 O O . ASP A 1 98 ? 0.975 -20.438 -11.312 1 93.25 98 ASP A O 1
ATOM 766 N N . GLY A 1 99 ? 0.103 -19.281 -13.016 1 94.06 99 GLY A N 1
ATOM 767 C CA . GLY A 1 99 ? -0.933 -20.25 -13.367 1 94.06 99 GLY A CA 1
ATOM 768 C C . GLY A 1 99 ? -2.072 -20.281 -12.367 1 94.06 99 GLY A C 1
ATOM 769 O O . GLY A 1 99 ? -2.914 -21.188 -12.406 1 94.06 99 GLY A O 1
ATOM 770 N N . HIS A 1 100 ? -2.096 -19.422 -11.336 1 95.94 100 HIS A N 1
ATOM 771 C CA . HIS A 1 100 ? -3.186 -19.469 -10.367 1 95.94 100 HIS A CA 1
ATOM 772 C C . HIS A 1 100 ? -3.598 -18.062 -9.93 1 95.94 100 HIS A C 1
ATOM 774 O O . HIS A 1 100 ? -2.941 -17.078 -10.281 1 95.94 100 HIS A O 1
ATOM 780 N N . ILE A 1 101 ? -4.703 -17.969 -9.336 1 97.5 101 ILE A N 1
ATOM 781 C CA . ILE A 1 101 ? -5.227 -16.766 -8.703 1 97.5 101 ILE A CA 1
ATOM 782 C C . ILE A 1 101 ? -5.531 -17.062 -7.23 1 97.5 101 ILE A C 1
ATOM 784 O O . ILE A 1 101 ? -5.582 -18.219 -6.816 1 97.5 101 ILE A O 1
ATOM 788 N N . HIS A 1 102 ? -5.691 -16 -6.488 1 97.81 102 HIS A N 1
ATOM 789 C CA . HIS A 1 102 ? -6.148 -16.109 -5.109 1 97.81 102 HIS A CA 1
ATOM 790 C C . HIS A 1 102 ? -7.434 -15.32 -4.887 1 97.81 102 HIS A C 1
ATOM 792 O O . HIS A 1 102 ? -7.52 -14.148 -5.258 1 97.81 102 HIS A O 1
ATOM 798 N N . ASN A 1 103 ? -8.398 -15.961 -4.309 1 98.25 103 ASN A N 1
ATOM 799 C CA . ASN A 1 103 ? -9.508 -15.211 -3.729 1 98.25 103 ASN A CA 1
ATOM 800 C C . ASN A 1 103 ? -9.102 -14.531 -2.424 1 98.25 103 ASN A C 1
ATOM 802 O O . ASN A 1 103 ? -8.227 -15.023 -1.707 1 98.25 103 ASN A O 1
ATOM 806 N N . PHE A 1 104 ? -9.711 -13.43 -2.162 1 98.44 104 PHE A N 1
ATOM 807 C CA . PHE A 1 104 ? -9.445 -12.797 -0.872 1 98.44 104 PHE A CA 1
ATOM 808 C C . PHE A 1 104 ? -10.719 -12.18 -0.301 1 98.44 104 PHE A C 1
ATOM 810 O O . PHE A 1 104 ? -11.648 -11.875 -1.043 1 98.44 104 PHE A O 1
ATOM 817 N N . ILE A 1 105 ? -10.758 -12.078 0.958 1 98.69 105 ILE A N 1
ATOM 818 C CA . ILE A 1 105 ? -11.75 -11.383 1.758 1 98.69 105 ILE A CA 1
ATOM 819 C C . ILE A 1 105 ? -11.078 -10.695 2.941 1 98.69 105 ILE A C 1
ATOM 821 O O . ILE A 1 105 ? -10.328 -11.328 3.688 1 98.69 105 ILE A O 1
ATOM 825 N N . PHE A 1 106 ? -11.297 -9.398 3.1 1 98.62 106 PHE A N 1
ATOM 826 C CA . PHE A 1 106 ? -10.719 -8.664 4.215 1 98.62 106 PHE A CA 1
ATOM 827 C C . PHE A 1 106 ? -11.539 -7.41 4.512 1 98.62 106 PHE A C 1
ATOM 829 O O . PHE A 1 106 ? -12.414 -7.035 3.734 1 98.62 106 PHE A O 1
ATOM 836 N N . THR A 1 107 ? -11.266 -6.77 5.602 1 98.75 107 THR A N 1
ATOM 837 C CA . THR A 1 107 ? -11.797 -5.449 5.926 1 98.75 107 THR A CA 1
ATOM 838 C C . THR A 1 107 ? -10.664 -4.43 6.043 1 98.75 107 THR A C 1
ATOM 840 O O . THR A 1 107 ? -9.555 -4.77 6.449 1 98.75 107 THR A O 1
ATOM 843 N N . THR A 1 108 ? -11.031 -3.217 5.727 1 98.62 108 THR A N 1
ATOM 844 C CA . THR A 1 108 ? -10.094 -2.143 6.027 1 98.62 108 THR A CA 1
ATOM 845 C C . THR A 1 108 ? -10.008 -1.908 7.535 1 98.62 108 THR A C 1
ATOM 847 O O . THR A 1 108 ? -10.867 -2.365 8.289 1 98.62 108 THR A O 1
ATOM 850 N N . LEU A 1 109 ? -9 -1.189 7.957 1 97.69 109 LEU A N 1
ATOM 851 C CA . LEU A 1 109 ? -8.984 -0.603 9.289 1 97.69 109 LEU A CA 1
ATOM 852 C C . LEU A 1 109 ? -9.883 0.629 9.352 1 97.69 109 LEU A C 1
ATOM 854 O O . LEU A 1 109 ? -10.312 1.14 8.312 1 97.69 109 LEU A O 1
ATOM 858 N N . ILE A 1 110 ? -10.219 1.042 10.539 1 95.75 110 ILE A N 1
ATOM 859 C CA . ILE A 1 110 ? -11.008 2.262 10.695 1 95.75 110 ILE A CA 1
ATOM 860 C C . ILE A 1 110 ? -10.188 3.465 10.227 1 95.75 110 ILE A C 1
ATOM 862 O O . ILE A 1 110 ? -8.953 3.428 10.234 1 95.75 110 ILE A O 1
ATOM 866 N N . GLU A 1 111 ? -10.883 4.461 9.805 1 91.31 111 GLU A N 1
ATOM 867 C CA . GLU A 1 111 ? -10.188 5.691 9.438 1 91.31 111 GLU A CA 1
ATOM 868 C C . GLU A 1 111 ? -9.688 6.43 10.68 1 91.31 111 GLU A C 1
ATOM 870 O O . GLU A 1 111 ? -10.328 6.398 11.727 1 91.31 111 GLU A O 1
ATOM 875 N N . ALA A 1 112 ? -8.547 7.035 10.727 1 85.12 112 ALA A N 1
ATOM 876 C CA . ALA A 1 112 ? -8.008 7.93 11.75 1 85.12 112 ALA A CA 1
ATOM 877 C C . ALA A 1 112 ? -8.094 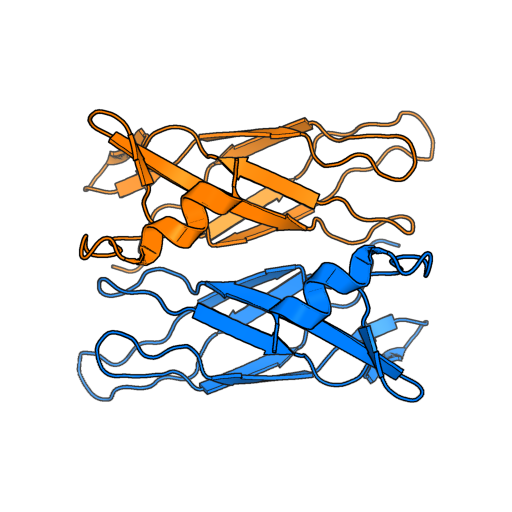7.293 13.133 1 85.12 112 ALA A C 1
ATOM 879 O O . ALA A 1 112 ? -8.711 7.852 14.047 1 85.12 112 ALA A O 1
ATOM 880 N N . PRO A 1 113 ? -7.453 6.215 13.383 1 76.06 113 PRO A N 1
ATOM 881 C CA . PRO A 1 113 ? -7.605 5.5 14.648 1 76.06 113 PRO A CA 1
ATOM 882 C C . PRO A 1 113 ? -7.133 6.32 15.844 1 76.06 113 PRO A C 1
ATOM 884 O O . PRO A 1 113 ? -7.57 6.086 16.969 1 76.06 113 PRO A O 1
ATOM 887 N N . SER A 1 114 ? -6.25 7.23 15.648 1 70.81 114 SER A N 1
ATOM 888 C CA . SER A 1 114 ? -5.676 7.965 16.766 1 70.81 114 SER A CA 1
ATOM 889 C C . SER A 1 114 ? -6.434 9.266 17.016 1 70.81 114 SER A C 1
ATOM 891 O O . SER A 1 114 ? -6.051 10.055 17.891 1 70.81 114 SER A O 1
ATOM 893 N N . SER A 1 115 ? -7.359 9.5 16.234 1 68.56 115 SER A N 1
ATOM 894 C CA . SER A 1 115 ? -8.141 10.711 16.453 1 68.56 115 SER A CA 1
ATOM 895 C C . SER A 1 115 ? -9.352 10.438 17.344 1 68.56 115 SER A C 1
ATOM 897 O O . SER A 1 115 ? -9.898 9.336 17.328 1 68.56 115 SER A O 1
ATOM 899 N N . MET B 1 1 ? 6.605 11.922 -14.945 1 29.7 1 MET B N 1
ATOM 900 C CA . MET B 1 1 ? 7.738 11 -15.008 1 29.7 1 MET B CA 1
ATOM 901 C C . MET B 1 1 ? 7.285 9.562 -14.766 1 29.7 1 MET B C 1
ATOM 903 O O . MET B 1 1 ? 7.789 8.633 -15.406 1 29.7 1 MET B O 1
ATOM 907 N N . LEU B 1 2 ? 6.309 9.406 -13.953 1 35.94 2 LEU B N 1
ATOM 908 C CA . LEU B 1 2 ? 5.82 8.117 -13.484 1 35.94 2 LEU B CA 1
ATOM 909 C C . LEU B 1 2 ? 5.055 7.398 -14.594 1 35.94 2 LEU B C 1
ATOM 911 O O . LEU B 1 2 ? 5.133 6.172 -14.711 1 35.94 2 LEU B O 1
ATOM 915 N N . ASP B 1 3 ? 4.395 8.195 -15.492 1 39.5 3 ASP B N 1
ATOM 916 C CA . ASP B 1 3 ? 3.623 7.602 -16.578 1 39.5 3 ASP B CA 1
ATOM 917 C C . ASP B 1 3 ? 4.504 6.727 -17.469 1 39.5 3 ASP B C 1
ATOM 919 O O . ASP B 1 3 ? 4.082 5.652 -17.906 1 39.5 3 ASP B O 1
ATOM 923 N N . GLU B 1 4 ? 5.598 7.281 -17.672 1 43.16 4 GLU B N 1
ATOM 924 C CA . GLU B 1 4 ? 6.469 6.578 -18.609 1 43.16 4 GLU B CA 1
ATOM 925 C C . GLU B 1 4 ? 6.891 5.219 -18.062 1 43.16 4 GLU B C 1
ATOM 927 O O . GLU B 1 4 ? 6.969 4.238 -18.812 1 43.16 4 GLU B O 1
ATOM 932 N N . TYR B 1 5 ? 7.102 5.258 -16.781 1 41.09 5 TYR B N 1
ATOM 933 C CA . TYR B 1 5 ? 7.582 4.02 -16.172 1 41.09 5 TYR B CA 1
ATOM 934 C C . TYR B 1 5 ? 6.484 2.961 -16.156 1 41.09 5 TYR B C 1
ATOM 936 O O . TYR B 1 5 ? 6.773 1.763 -16.188 1 41.09 5 TYR B O 1
ATOM 944 N N . LEU B 1 6 ? 5.191 3.416 -16.141 1 39.91 6 LEU B N 1
ATOM 945 C CA . LEU B 1 6 ? 4.098 2.449 -16.078 1 39.91 6 LEU B CA 1
ATOM 946 C C . LEU B 1 6 ? 3.938 1.74 -17.422 1 39.91 6 LEU B C 1
ATOM 948 O O . LEU B 1 6 ? 3.473 0.599 -17.484 1 39.91 6 LEU B O 1
ATOM 952 N N . ARG B 1 7 ? 4.02 2.574 -18.484 1 34.91 7 ARG B N 1
ATOM 953 C CA . ARG B 1 7 ? 3.742 2.006 -19.797 1 34.91 7 ARG B CA 1
AT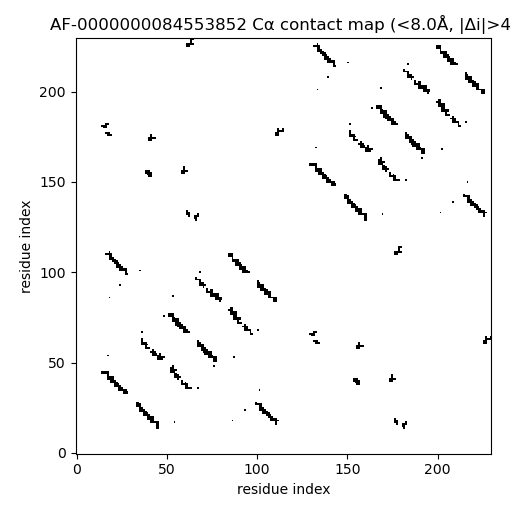OM 954 C C . ARG B 1 7 ? 4.805 0.985 -20.188 1 34.91 7 ARG B C 1
ATOM 956 O O . ARG B 1 7 ? 4.703 0.339 -21.234 1 34.91 7 ARG B O 1
ATOM 963 N N . ALA B 1 8 ? 5.926 1.261 -19.594 1 36 8 ALA B N 1
ATOM 964 C CA . ALA B 1 8 ? 6.973 0.369 -20.094 1 36 8 ALA B CA 1
ATOM 965 C C . ALA B 1 8 ? 6.633 -1.09 -19.812 1 36 8 ALA B C 1
ATOM 967 O O . ALA B 1 8 ? 7.516 -1.951 -19.812 1 36 8 ALA B O 1
ATOM 968 N N . GLU B 1 9 ? 5.438 -1.422 -19.516 1 37.88 9 GLU B N 1
ATOM 969 C CA . GLU B 1 9 ? 5.219 -2.812 -19.125 1 37.88 9 GLU B CA 1
ATOM 970 C C . GLU B 1 9 ? 5.48 -3.76 -20.297 1 37.88 9 GLU B C 1
ATOM 972 O O . GLU B 1 9 ? 5.156 -4.949 -20.219 1 37.88 9 GLU B O 1
ATOM 977 N N . ASN B 1 10 ? 5.48 -3.311 -21.516 1 35.25 10 ASN B N 1
ATOM 978 C CA . ASN B 1 10 ? 5.594 -4.508 -22.344 1 35.25 10 ASN B CA 1
ATOM 979 C C . ASN B 1 10 ? 6.871 -5.281 -22.031 1 35.25 10 ASN B C 1
ATOM 981 O O . ASN B 1 10 ? 7.367 -6.031 -22.875 1 35.25 10 ASN B O 1
ATOM 985 N N . PHE B 1 11 ? 7.855 -4.641 -21.328 1 36.28 11 PHE B N 1
ATOM 986 C CA . PHE B 1 11 ? 9.117 -5.367 -21.359 1 36.28 11 PHE B CA 1
ATOM 987 C C . PHE B 1 11 ? 8.906 -6.828 -20.969 1 36.28 11 PHE B C 1
ATOM 989 O O . PHE B 1 11 ? 8.195 -7.129 -20.016 1 36.28 11 PHE B O 1
ATOM 996 N N . ASN B 1 12 ? 8.82 -7.691 -21.797 1 37.19 12 ASN B N 1
ATOM 997 C CA . ASN B 1 12 ? 9.016 -9.125 -21.641 1 37.19 12 ASN B CA 1
ATOM 998 C C . ASN B 1 12 ? 9.82 -9.453 -20.391 1 37.19 12 ASN B C 1
ATOM 1000 O O . ASN B 1 12 ? 10.312 -10.57 -20.234 1 37.19 12 ASN B O 1
ATOM 1004 N N . ASN B 1 13 ? 10.688 -8.469 -19.906 1 43.5 13 ASN B N 1
ATOM 1005 C CA . ASN B 1 13 ? 11.641 -8.766 -18.828 1 43.5 13 ASN B CA 1
ATOM 1006 C C . ASN B 1 13 ? 10.93 -9.18 -17.547 1 43.5 13 ASN B C 1
ATOM 1008 O O . ASN B 1 13 ? 9.953 -8.547 -17.141 1 43.5 13 ASN B O 1
ATOM 1012 N N . ARG B 1 14 ? 10.945 -10.414 -17.094 1 47.94 14 ARG B N 1
ATOM 1013 C CA . ARG B 1 14 ? 10.484 -11.18 -15.938 1 47.94 14 ARG B CA 1
ATOM 1014 C C . ARG B 1 14 ? 10.328 -10.289 -14.711 1 47.94 14 ARG B C 1
ATOM 1016 O O . ARG B 1 14 ? 11.266 -9.586 -14.328 1 47.94 14 ARG B O 1
ATOM 1023 N N . GLN B 1 15 ? 9.305 -9.734 -14.57 1 56.06 15 GLN B N 1
ATOM 1024 C CA . GLN B 1 15 ? 8.883 -9.172 -13.289 1 56.06 15 GLN B CA 1
ATOM 1025 C C . GLN B 1 15 ? 9.469 -9.961 -12.125 1 56.06 15 GLN B C 1
ATOM 1027 O O . GLN B 1 15 ? 9.164 -11.141 -11.945 1 56.06 15 GLN B O 1
ATOM 1032 N N . THR B 1 16 ? 10.664 -9.555 -11.555 1 78.81 16 THR B N 1
ATOM 1033 C CA . THR B 1 16 ? 11.328 -10.5 -10.672 1 78.81 16 THR B CA 1
ATOM 1034 C C . THR B 1 16 ? 10.758 -10.414 -9.258 1 78.81 16 THR B C 1
ATOM 1036 O O . THR B 1 16 ? 10.336 -11.422 -8.688 1 78.81 16 THR B O 1
ATOM 1039 N N . HIS B 1 17 ? 10.828 -9.227 -8.688 1 95.5 17 HIS B N 1
ATOM 1040 C CA . HIS B 1 17 ? 10.406 -9.266 -7.293 1 95.5 17 HIS B CA 1
ATOM 1041 C C . HIS B 1 17 ? 9.898 -7.91 -6.832 1 95.5 17 HIS B C 1
ATOM 1043 O O . HIS B 1 17 ? 9.969 -6.926 -7.574 1 95.5 17 HIS B O 1
ATOM 1049 N N . VAL B 1 18 ? 9.148 -7.832 -5.809 1 97.81 18 VAL B N 1
ATOM 1050 C CA . VAL B 1 18 ? 8.664 -6.648 -5.105 1 97.81 18 VAL B CA 1
ATOM 1051 C C . VAL B 1 18 ? 9.07 -6.715 -3.637 1 97.81 18 VAL B C 1
ATOM 1053 O O . VAL B 1 18 ? 9.57 -7.742 -3.17 1 97.81 18 VAL B O 1
ATOM 1056 N N . HIS B 1 19 ? 8.922 -5.605 -2.988 1 98.06 19 HIS B N 1
ATOM 1057 C CA . HIS B 1 19 ? 9.188 -5.504 -1.559 1 98.06 19 HIS B CA 1
ATOM 1058 C C . HIS B 1 19 ? 7.988 -4.941 -0.809 1 98.06 19 HIS B C 1
ATOM 1060 O O . HIS B 1 19 ? 7.406 -3.936 -1.227 1 98.06 19 HIS B O 1
ATOM 1066 N N . GLU B 1 20 ? 7.605 -5.559 0.295 1 98.06 20 GLU B N 1
ATOM 1067 C CA . GLU B 1 20 ? 6.766 -4.855 1.263 1 98.06 20 GLU B CA 1
ATOM 1068 C C . GLU B 1 20 ? 7.52 -3.695 1.907 1 98.06 20 GLU B C 1
ATOM 1070 O O . GLU B 1 20 ? 8.75 -3.695 1.952 1 98.06 20 GLU B O 1
ATOM 1075 N N . PHE B 1 21 ? 6.723 -2.721 2.336 1 98.44 21 PHE B N 1
ATOM 1076 C CA . PHE B 1 21 ? 7.328 -1.628 3.088 1 98.44 21 PHE B CA 1
ATOM 1077 C C . PHE B 1 21 ? 6.34 -1.049 4.094 1 98.44 21 PHE B C 1
ATOM 1079 O O . PHE B 1 21 ? 5.129 -1.206 3.941 1 98.44 21 PHE B O 1
ATOM 1086 N N . LEU B 1 22 ? 6.852 -0.486 5.082 1 97.62 22 LEU B N 1
ATOM 1087 C CA . LEU B 1 22 ? 6.148 0.383 6.02 1 97.62 22 LEU B CA 1
ATOM 1088 C C . LEU B 1 22 ? 7.066 1.491 6.527 1 97.62 22 LEU B C 1
ATOM 1090 O O . LEU B 1 22 ? 8.289 1.321 6.566 1 97.62 22 LEU B O 1
ATOM 1094 N N . GLY B 1 23 ? 6.449 2.623 6.902 1 97.31 23 GLY B N 1
ATOM 1095 C CA . GLY B 1 23 ? 7.23 3.738 7.41 1 97.31 23 GLY B CA 1
ATOM 1096 C C . GLY B 1 23 ? 6.379 4.859 7.969 1 97.31 23 GLY B C 1
ATOM 1097 O O . GLY B 1 23 ? 5.156 4.73 8.062 1 97.31 23 GLY B O 1
ATOM 1098 N N . SER B 1 24 ? 7.07 5.859 8.422 1 97.25 24 SER B N 1
ATOM 1099 C CA . SER B 1 24 ? 6.43 7.066 8.93 1 97.25 24 SER B CA 1
ATOM 1100 C C . SER B 1 24 ? 7.145 8.32 8.445 1 97.25 24 SER B C 1
ATOM 1102 O O . SER B 1 24 ? 8.375 8.344 8.336 1 97.25 24 SER B O 1
ATOM 1104 N N . GLY B 1 25 ? 6.32 9.281 8.211 1 97.38 25 GLY B N 1
ATOM 1105 C CA . GLY B 1 25 ? 6.906 10.586 7.957 1 97.38 25 GLY B CA 1
ATOM 1106 C C . GLY B 1 25 ? 7.48 11.234 9.203 1 97.38 25 GLY B C 1
ATOM 1107 O O . GLY B 1 25 ? 7.012 10.984 10.312 1 97.38 25 GLY B O 1
ATOM 1108 N N . LYS B 1 26 ? 8.453 12.109 9 1 96.38 26 LYS B N 1
ATOM 1109 C CA . LYS B 1 26 ? 8.945 12.93 10.102 1 96.38 26 LYS B CA 1
ATOM 1110 C C . LYS B 1 26 ? 7.887 13.938 10.547 1 96.38 26 LYS B C 1
ATOM 1112 O O . LYS B 1 26 ? 6.984 14.273 9.781 1 96.38 26 LYS B O 1
ATOM 1117 N N . PHE B 1 27 ? 8.039 14.391 11.773 1 95.19 27 PHE B N 1
ATOM 1118 C CA . PHE B 1 27 ? 7.125 15.414 12.273 1 95.19 27 PHE B CA 1
ATOM 1119 C C . PHE B 1 27 ? 7.281 16.703 11.484 1 95.19 27 PHE B C 1
ATOM 1121 O O . PHE B 1 27 ? 8.398 17.094 11.133 1 95.19 27 PHE B O 1
ATOM 1128 N N . ALA B 1 28 ? 6.262 17.297 11.172 1 84.62 28 ALA B N 1
ATOM 1129 C CA . ALA B 1 28 ? 6.305 18.531 10.391 1 84.62 28 ALA B CA 1
ATOM 1130 C C . ALA B 1 28 ? 6.07 19.75 11.281 1 84.62 28 ALA B C 1
ATOM 1132 O O . ALA B 1 28 ? 6.852 20.703 11.242 1 84.62 28 ALA B O 1
ATOM 1133 N N . GLU B 1 29 ? 4.891 19.797 11.836 1 83.06 29 GLU B N 1
ATOM 1134 C CA . GLU B 1 29 ? 4.488 21.016 12.547 1 83.06 29 GLU B CA 1
ATOM 1135 C C . GLU B 1 29 ? 4.938 20.969 14.008 1 83.06 29 GLU B C 1
ATOM 1137 O O . GLU B 1 29 ? 5.41 19.922 14.484 1 83.06 29 GLU B O 1
ATOM 1142 N N . GLN B 1 30 ? 4.98 22.172 14.539 1 83.44 30 GLN B N 1
ATOM 1143 C CA . GLN B 1 30 ? 5.27 22.281 15.969 1 83.44 30 GLN B CA 1
ATOM 1144 C C . GLN B 1 30 ? 4.016 22.641 16.75 1 83.44 30 GLN B C 1
ATOM 1146 O O . GLN B 1 30 ? 2.982 22.984 16.172 1 83.44 30 GLN B O 1
ATOM 1151 N N . GLY B 1 31 ? 4.074 22.375 18.078 1 87.94 31 GLY B N 1
ATOM 1152 C CA . GLY B 1 31 ? 2.979 22.766 18.938 1 87.94 31 GLY B CA 1
ATOM 1153 C C . GLY B 1 31 ? 1.875 21.734 19.016 1 87.94 31 GLY B C 1
ATOM 1154 O O . GLY B 1 31 ? 2.146 20.531 19.016 1 87.94 31 GLY B O 1
ATOM 1155 N N . ASN B 1 32 ? 0.648 22.172 19.156 1 85.88 32 ASN B N 1
ATOM 1156 C CA . ASN B 1 32 ? -0.497 21.297 19.422 1 85.88 32 ASN B CA 1
ATOM 1157 C C . ASN B 1 32 ? -0.846 20.453 18.203 1 85.88 32 ASN B C 1
ATOM 1159 O O . ASN B 1 32 ? -1.489 19.406 18.344 1 85.88 32 ASN B O 1
ATOM 1163 N N . ASP B 1 33 ? -0.39 20.875 17.031 1 88.31 33 ASP B N 1
ATOM 1164 C CA . ASP B 1 33 ? -0.762 20.156 15.812 1 88.31 33 ASP B CA 1
ATOM 1165 C C . ASP B 1 33 ? 0.392 19.297 15.312 1 88.31 33 ASP B C 1
ATOM 1167 O O . ASP B 1 33 ? 0.382 18.828 14.164 1 88.31 33 ASP B O 1
ATOM 1171 N N . ARG B 1 34 ? 1.382 19.172 16.172 1 93 34 ARG B N 1
ATOM 1172 C CA . ARG B 1 34 ? 2.514 18.328 15.828 1 93 34 ARG B CA 1
ATOM 1173 C C . ARG B 1 34 ? 2.068 16.891 15.617 1 93 34 ARG B C 1
ATOM 1175 O O . ARG B 1 34 ? 1.47 16.281 16.5 1 93 34 ARG B O 1
ATOM 1182 N N . HIS B 1 35 ? 2.266 16.359 14.438 1 94.19 35 HIS B N 1
ATOM 1183 C CA . HIS B 1 35 ? 1.894 14.969 14.164 1 94.19 35 HIS B CA 1
ATOM 1184 C C . HIS B 1 35 ? 2.734 14.391 13.031 1 94.19 35 HIS B C 1
ATOM 1186 O O . HIS B 1 35 ? 3.508 15.109 12.398 1 94.19 35 HIS B O 1
ATOM 1192 N N . ASN B 1 36 ? 2.654 13.102 12.859 1 96.12 36 ASN B N 1
ATOM 1193 C CA . ASN B 1 36 ? 3.229 12.375 11.734 1 96.12 36 ASN B CA 1
ATOM 1194 C C . ASN B 1 36 ? 2.193 11.484 11.055 1 96.12 36 ASN B C 1
ATOM 1196 O O . ASN B 1 36 ? 1.046 11.406 11.5 1 96.12 36 ASN B O 1
ATOM 1200 N N . HIS B 1 37 ? 2.525 10.992 9.938 1 96.44 37 HIS B N 1
ATOM 1201 C CA . HIS B 1 37 ? 1.701 10.047 9.188 1 96.44 37 HIS B CA 1
ATOM 1202 C C . HIS B 1 37 ? 2.447 8.742 8.945 1 96.44 37 HIS B C 1
ATOM 1204 O O . HIS B 1 37 ? 3.645 8.75 8.656 1 96.44 37 HIS B O 1
ATOM 1210 N N . ARG B 1 38 ? 1.714 7.68 9.055 1 96.62 38 ARG B N 1
ATOM 1211 C CA . ARG B 1 38 ? 2.26 6.371 8.719 1 96.62 38 ARG B CA 1
ATOM 1212 C C . ARG B 1 38 ? 1.843 5.949 7.316 1 96.62 38 ARG B C 1
ATOM 1214 O O . ARG B 1 38 ? 0.845 6.441 6.785 1 96.62 38 ARG B O 1
ATOM 1221 N N . PHE B 1 39 ? 2.596 5.031 6.734 1 97.62 39 PHE B N 1
ATOM 1222 C CA . PHE B 1 39 ? 2.268 4.457 5.438 1 97.62 39 PHE B CA 1
ATOM 1223 C C . PHE B 1 39 ? 2.771 3.023 5.336 1 97.62 39 PHE B C 1
ATOM 1225 O O . PHE B 1 39 ? 3.645 2.611 6.105 1 97.62 39 PHE B O 1
ATOM 1232 N N . ALA B 1 40 ? 2.213 2.289 4.43 1 98.06 40 ALA B N 1
ATOM 1233 C CA . ALA B 1 40 ? 2.604 0.919 4.105 1 98.06 40 ALA B CA 1
ATOM 1234 C C . ALA B 1 40 ? 2.201 0.556 2.68 1 98.06 40 ALA B C 1
ATOM 1236 O O . ALA B 1 40 ? 1.362 1.226 2.074 1 98.06 40 ALA B O 1
ATOM 1237 N N . GLY B 1 41 ? 2.75 -0.544 2.215 1 98.25 41 GLY B N 1
ATOM 1238 C CA . GLY B 1 41 ? 2.396 -1.023 0.889 1 98.25 41 GLY B CA 1
ATOM 1239 C C . GLY B 1 41 ? 3.377 -2.043 0.342 1 98.25 41 GLY B C 1
ATOM 1240 O O . GLY B 1 41 ? 4.098 -2.689 1.104 1 98.25 41 GLY B O 1
ATOM 1241 N N . VAL B 1 42 ? 3.291 -2.283 -0.9 1 98.25 42 VAL B N 1
ATOM 1242 C CA . VAL B 1 42 ? 4.191 -3.127 -1.684 1 98.25 42 VAL B CA 1
ATOM 1243 C C . VAL B 1 42 ? 4.695 -2.352 -2.898 1 98.25 42 VAL B C 1
ATOM 1245 O O . VAL B 1 42 ? 3.924 -1.668 -3.572 1 98.25 42 VAL B O 1
ATOM 1248 N N . THR B 1 43 ? 5.934 -2.426 -3.109 1 98.19 43 THR B N 1
ATOM 1249 C CA . THR B 1 43 ? 6.52 -1.643 -4.188 1 98.19 43 THR B CA 1
ATOM 1250 C C . THR B 1 43 ? 6.012 -2.123 -5.547 1 98.19 43 THR B C 1
ATOM 1252 O O . THR B 1 43 ? 5.48 -3.229 -5.66 1 98.19 43 THR B O 1
ATOM 1255 N N . GLY B 1 44 ? 6.215 -1.321 -6.578 1 97.12 44 GLY B N 1
ATOM 1256 C CA . GLY B 1 44 ? 6.094 -1.796 -7.945 1 97.12 44 GLY B CA 1
ATOM 1257 C C . GLY B 1 44 ? 7.188 -2.766 -8.344 1 97.12 44 GLY B C 1
ATOM 1258 O O . GLY B 1 44 ? 8.125 -3.004 -7.574 1 97.12 44 GLY B O 1
ATOM 1259 N N . PRO B 1 45 ? 7.105 -3.248 -9.531 1 96.19 45 PRO B N 1
ATOM 1260 C CA . PRO B 1 45 ? 8.102 -4.211 -10 1 96.19 45 PRO B CA 1
ATOM 1261 C C . PRO B 1 45 ? 9.461 -3.568 -10.266 1 96.19 45 PRO B C 1
ATOM 1263 O O . PRO B 1 45 ? 9.594 -2.344 -10.203 1 96.19 45 PRO B O 1
ATOM 1266 N N . VAL B 1 46 ? 10.422 -4.41 -10.523 1 96.19 46 VAL B N 1
ATOM 1267 C CA . VAL B 1 46 ? 11.812 -4.043 -10.789 1 96.19 46 VAL B CA 1
ATOM 1268 C C . VAL B 1 46 ? 11.875 -3.041 -11.938 1 96.19 46 VAL B C 1
ATOM 1270 O O . VAL B 1 46 ? 11.234 -3.236 -12.977 1 96.19 46 VAL B O 1
ATOM 1273 N N . ILE B 1 47 ? 12.602 -1.986 -11.711 1 95.88 47 ILE B N 1
ATOM 1274 C CA . ILE B 1 47 ? 13.031 -1.069 -12.758 1 95.88 47 ILE B CA 1
ATOM 1275 C C . ILE B 1 47 ? 14.555 -1.11 -12.883 1 95.88 47 ILE B C 1
ATOM 1277 O O . ILE B 1 47 ? 15.273 -0.655 -11.984 1 95.88 47 ILE B O 1
ATOM 1281 N N . PRO B 1 48 ? 15.031 -1.634 -13.914 1 95.12 48 PRO B N 1
ATOM 1282 C CA . PRO B 1 48 ? 16.484 -1.706 -14.047 1 95.12 48 PRO B CA 1
ATOM 1283 C C . PRO B 1 48 ? 17.156 -0.333 -14.016 1 95.12 48 PRO B C 1
ATOM 1285 O O . PRO B 1 48 ? 16.609 0.633 -14.562 1 95.12 48 PRO B O 1
ATOM 1288 N N . MET B 1 49 ? 18.281 -0.208 -13.258 1 94.31 49 MET B N 1
ATOM 1289 C CA . MET B 1 49 ? 19.078 1.017 -13.18 1 94.31 49 MET B CA 1
ATOM 1290 C C . MET B 1 49 ? 20.562 0.697 -13.039 1 94.31 49 MET B C 1
ATOM 1292 O O . MET B 1 49 ? 21 0.24 -11.977 1 94.31 49 MET B O 1
ATOM 1296 N N . GLY B 1 50 ? 21.391 0.948 -14.102 1 93.44 50 GLY B N 1
ATOM 1297 C CA . GLY B 1 50 ? 22.781 0.536 -14.078 1 93.44 50 GLY B CA 1
ATOM 1298 C C . GLY B 1 50 ? 22.969 -0.953 -13.844 1 93.44 50 GLY B C 1
ATOM 1299 O O . GLY B 1 50 ? 22.375 -1.772 -14.547 1 93.44 50 GLY B O 1
ATOM 1300 N N . ASN B 1 51 ? 23.828 -1.225 -12.867 1 94 51 ASN B N 1
ATOM 1301 C CA . ASN B 1 51 ? 24.078 -2.621 -12.523 1 94 51 ASN B CA 1
ATOM 1302 C C . ASN B 1 51 ? 23.188 -3.072 -11.367 1 94 51 ASN B C 1
ATOM 1304 O O . ASN B 1 51 ? 23.469 -4.07 -10.711 1 94 51 ASN B O 1
ATOM 1308 N N . SER B 1 52 ? 22.328 -2.256 -11.086 1 96.06 52 SER B N 1
ATOM 1309 C CA . SER B 1 52 ? 21.375 -2.52 -10.023 1 96.06 52 SER B CA 1
ATOM 1310 C C . SER B 1 52 ? 19.938 -2.283 -10.492 1 96.06 52 SER B C 1
ATOM 1312 O O . SER B 1 52 ? 19.625 -2.512 -11.664 1 96.06 52 SER B O 1
ATOM 1314 N N . HIS B 1 53 ? 19.062 -1.995 -9.453 1 97.19 53 HIS B N 1
ATOM 1315 C CA . HIS B 1 53 ? 17.688 -1.682 -9.797 1 97.19 53 HIS B CA 1
ATOM 1316 C C . HIS B 1 53 ? 17.016 -0.856 -8.703 1 97.19 53 HIS B C 1
ATOM 1318 O O . HIS B 1 53 ? 17.562 -0.721 -7.605 1 97.19 53 HIS B O 1
ATOM 1324 N N . VAL B 1 54 ? 15.859 -0.325 -9.148 1 98.38 54 VAL B N 1
ATOM 1325 C CA . VAL B 1 54 ? 15.039 0.461 -8.234 1 98.38 54 VAL B CA 1
ATOM 1326 C C . VAL B 1 54 ? 13.578 0.045 -8.367 1 98.38 54 VAL B C 1
ATOM 1328 O O . VAL B 1 54 ? 13.234 -0.77 -9.227 1 98.38 54 VAL B O 1
ATOM 1331 N N . HIS B 1 55 ? 12.773 0.524 -7.43 1 98.12 55 HIS B N 1
ATOM 1332 C CA . HIS B 1 55 ? 11.328 0.324 -7.48 1 98.12 55 HIS B CA 1
ATOM 1333 C C . HIS B 1 55 ? 10.586 1.65 -7.363 1 98.12 55 HIS B C 1
ATOM 1335 O O . HIS B 1 55 ? 11.008 2.541 -6.621 1 98.12 55 HIS B O 1
ATOM 1341 N N . ALA B 1 56 ? 9.445 1.704 -8.023 1 98.31 56 ALA B N 1
ATOM 1342 C CA . ALA B 1 56 ? 8.523 2.822 -7.812 1 98.31 56 ALA B CA 1
ATOM 1343 C C . ALA B 1 56 ? 7.527 2.512 -6.703 1 98.31 56 ALA B C 1
ATOM 1345 O O . ALA B 1 56 ? 7.059 1.379 -6.578 1 98.31 56 ALA B O 1
ATOM 1346 N N . ILE B 1 57 ? 7.223 3.504 -5.926 1 98.19 57 ILE B N 1
ATOM 1347 C CA . ILE B 1 57 ? 6.215 3.412 -4.875 1 98.19 57 ILE B CA 1
ATOM 1348 C C . ILE B 1 57 ? 5.168 4.508 -5.066 1 98.19 57 ILE B C 1
ATOM 1350 O O . ILE B 1 57 ? 5.508 5.684 -5.207 1 98.19 57 ILE B O 1
ATOM 1354 N N . LEU B 1 58 ? 3.967 4.133 -5.148 1 97.81 58 LEU B N 1
ATOM 1355 C CA . LEU B 1 58 ? 2.807 5.016 -5.109 1 97.81 58 LEU B CA 1
ATOM 1356 C C . LEU B 1 58 ? 1.834 4.586 -4.016 1 97.81 58 LEU B C 1
ATOM 1358 O O . LEU B 1 58 ? 1.252 3.502 -4.086 1 97.81 58 LEU B O 1
ATOM 1362 N N . THR B 1 59 ? 1.71 5.41 -2.984 1 98 59 THR B N 1
ATOM 1363 C CA . THR B 1 59 ? 0.823 5.07 -1.877 1 98 59 THR B CA 1
ATOM 1364 C C . THR B 1 59 ? 0.341 6.328 -1.163 1 98 59 THR B C 1
ATOM 1366 O O . THR B 1 59 ? 0.772 7.438 -1.487 1 98 59 THR B O 1
ATOM 1369 N N . ASN B 1 60 ? -0.623 6.172 -0.326 1 97.75 60 ASN B N 1
ATOM 1370 C CA . ASN B 1 60 ? -1.066 7.23 0.575 1 97.75 60 ASN B CA 1
ATOM 1371 C C . ASN B 1 60 ? -0.597 6.98 2.006 1 97.75 60 ASN B C 1
ATOM 1373 O O . ASN B 1 60 ? -0.301 5.844 2.377 1 97.75 60 ASN B O 1
ATOM 1377 N N . THR B 1 61 ? -0.569 8.023 2.773 1 97.69 61 THR B N 1
ATOM 1378 C CA . THR B 1 61 ? -0.4 7.883 4.215 1 97.69 61 THR B CA 1
ATOM 1379 C C . THR B 1 61 ? -1.736 7.582 4.891 1 97.69 61 THR B C 1
ATOM 1381 O O . THR B 1 61 ? -2.787 7.645 4.25 1 97.69 61 THR B O 1
ATOM 1384 N N . ASP B 1 62 ? -1.672 7.266 6.137 1 96.31 62 ASP B N 1
ATOM 1385 C CA . ASP B 1 62 ? -2.9 7.141 6.914 1 96.31 62 ASP B CA 1
ATOM 1386 C C . ASP B 1 62 ? -3.613 8.484 7.035 1 96.31 62 ASP B C 1
ATOM 1388 O O . ASP B 1 62 ? -3.1 9.508 6.578 1 96.31 62 ASP B O 1
ATOM 1392 N N . PHE B 1 63 ? -4.844 8.406 7.512 1 95.19 63 PHE B N 1
ATOM 1393 C CA . PHE B 1 63 ? -5.672 9.594 7.691 1 95.19 63 PHE B CA 1
ATOM 1394 C C . PHE B 1 63 ? -5.605 10.094 9.133 1 95.19 63 PHE B C 1
ATOM 1396 O O . PHE B 1 63 ? -5.949 9.359 10.062 1 95.19 63 PHE B O 1
ATOM 1403 N N . PHE B 1 64 ? -5.109 11.227 9.32 1 92.75 64 PHE B N 1
ATOM 1404 C CA . PHE B 1 64 ? -4.969 11.828 10.641 1 92.75 64 PHE B CA 1
ATOM 1405 C C . PHE B 1 64 ? -5.227 13.328 10.586 1 92.75 64 PHE B C 1
ATOM 1407 O O . PHE B 1 64 ? -4.773 14.008 9.656 1 92.75 64 PHE B O 1
ATOM 1414 N N . SER B 1 65 ? -6.004 13.844 11.594 1 89.94 65 SER B N 1
ATOM 1415 C CA . SER B 1 65 ? -6.328 15.266 11.695 1 89.94 65 SER B CA 1
ATOM 1416 C C . SER B 1 65 ? -6.938 15.781 10.398 1 89.94 65 SER B C 1
ATOM 1418 O O . SER B 1 65 ? -6.504 16.812 9.867 1 89.94 65 SER B O 1
ATOM 1420 N N . ASN B 1 66 ? -7.738 15.016 9.75 1 91 66 ASN B N 1
ATOM 1421 C CA . ASN B 1 66 ? -8.609 15.352 8.633 1 91 66 ASN B CA 1
ATOM 1422 C C . ASN B 1 66 ? -7.832 15.461 7.32 1 91 66 ASN B C 1
ATOM 1424 O O . ASN B 1 66 ? -8.242 16.172 6.406 1 91 66 ASN B O 1
ATOM 1428 N N . HIS B 1 67 ? -6.691 14.836 7.301 1 93.75 67 HIS B N 1
ATOM 1429 C CA . HIS B 1 67 ? -5.996 14.836 6.02 1 93.75 67 HIS B CA 1
ATOM 1430 C C . HIS B 1 67 ? -5.062 13.633 5.898 1 93.75 67 HIS B C 1
ATOM 1432 O O . HIS B 1 67 ? -4.836 12.922 6.875 1 93.75 67 HIS B O 1
ATOM 1438 N N . TYR B 1 68 ? -4.684 13.406 4.719 1 96.25 68 TYR B N 1
ATOM 1439 C CA . TYR B 1 68 ? -3.652 12.438 4.359 1 96.25 68 TYR B CA 1
ATOM 1440 C C . TYR B 1 68 ? -2.74 12.992 3.271 1 96.25 68 TYR B C 1
ATOM 1442 O O . TYR B 1 68 ? -3.033 14.039 2.682 1 96.25 68 TYR B O 1
ATOM 1450 N N . HIS B 1 69 ? -1.618 12.336 3.041 1 96.75 69 HIS B N 1
ATOM 1451 C CA . HIS B 1 69 ? -0.673 12.719 2 1 96.75 69 HIS B CA 1
ATOM 1452 C C . HIS B 1 69 ? -0.479 11.602 0.988 1 96.75 69 HIS B C 1
ATOM 1454 O O . HIS B 1 69 ? -0.712 10.43 1.301 1 96.75 69 HIS B O 1
ATOM 1460 N N . GLY B 1 70 ? -0.079 11.938 -0.169 1 97.56 70 GLY B N 1
ATOM 1461 C CA . GLY B 1 70 ? 0.43 10.984 -1.142 1 97.56 70 GLY B CA 1
ATOM 1462 C C . GLY B 1 70 ? 1.936 10.812 -1.077 1 97.56 70 GLY B C 1
ATOM 1463 O O . GLY B 1 70 ? 2.656 11.742 -0.705 1 97.56 70 GLY B O 1
ATOM 1464 N N . ILE B 1 71 ? 2.359 9.625 -1.412 1 98.12 71 ILE B N 1
ATOM 1465 C CA . ILE B 1 71 ? 3.775 9.32 -1.597 1 98.12 71 ILE B CA 1
ATOM 1466 C C . ILE B 1 71 ? 4.008 8.773 -3.002 1 98.12 71 ILE B C 1
ATOM 1468 O O . ILE B 1 71 ? 3.361 7.805 -3.412 1 98.12 71 ILE B O 1
ATOM 1472 N N . ASP B 1 72 ? 4.734 9.414 -3.701 1 98.38 72 ASP B N 1
ATOM 1473 C CA . ASP B 1 72 ? 5.203 9.047 -5.035 1 98.38 72 ASP B CA 1
ATOM 1474 C C . ASP B 1 72 ? 6.723 9.156 -5.133 1 98.38 72 ASP B C 1
ATOM 1476 O O . ASP B 1 72 ? 7.262 10.258 -5.266 1 98.38 72 ASP B O 1
ATOM 1480 N N . VAL B 1 73 ? 7.383 7.965 -5.102 1 98.69 73 VAL B N 1
ATOM 1481 C CA . VAL B 1 73 ? 8.836 8.023 -4.973 1 98.69 73 VAL B CA 1
ATOM 1482 C C . VAL B 1 73 ? 9.461 6.805 -5.652 1 98.69 73 VAL B C 1
ATOM 1484 O O . VAL B 1 73 ? 8.82 5.766 -5.793 1 98.69 73 VAL B O 1
ATOM 1487 N N . VAL B 1 74 ? 10.656 6.906 -6.035 1 98.69 74 VAL B N 1
ATOM 1488 C CA . VAL B 1 74 ? 11.484 5.801 -6.508 1 98.69 74 VAL B CA 1
ATOM 1489 C C . VAL B 1 74 ? 12.531 5.453 -5.449 1 98.69 74 VAL B C 1
ATOM 1491 O O . VAL B 1 74 ? 13.195 6.344 -4.906 1 98.69 74 VAL B O 1
ATOM 1494 N N . THR B 1 75 ? 12.664 4.246 -5.148 1 98.69 75 THR B N 1
ATOM 1495 C CA . THR B 1 75 ? 13.578 3.824 -4.098 1 98.69 75 THR B CA 1
ATOM 1496 C C . THR B 1 75 ? 15.031 4.031 -4.531 1 98.69 75 THR B C 1
ATOM 1498 O O . THR B 1 75 ? 15.305 4.219 -5.719 1 98.69 75 THR B O 1
ATOM 1501 N N . GLY B 1 76 ? 15.977 3.965 -3.549 1 98.62 76 GLY B N 1
ATOM 1502 C CA . GLY B 1 76 ? 17.375 3.799 -3.889 1 98.62 76 GLY B CA 1
ATOM 1503 C C . GLY B 1 76 ? 17.703 2.432 -4.465 1 98.62 76 GLY B C 1
ATOM 1504 O O . GLY B 1 76 ? 16.844 1.545 -4.477 1 98.62 76 GLY B O 1
ATOM 1505 N N . PRO B 1 77 ? 18.938 2.293 -4.957 1 98.25 77 PRO B N 1
ATOM 1506 C CA . PRO B 1 77 ? 19.344 0.993 -5.504 1 98.25 77 PRO B CA 1
ATOM 1507 C C . PRO B 1 77 ? 19.375 -0.105 -4.441 1 98.25 77 PRO B C 1
ATOM 1509 O O . PRO B 1 77 ? 19.344 0.188 -3.244 1 98.25 77 PRO B O 1
ATOM 1512 N N . ALA B 1 78 ? 19.5 -1.296 -4.855 1 97.75 78 ALA B N 1
ATOM 1513 C CA . ALA B 1 78 ? 19.531 -2.461 -3.977 1 97.75 78 ALA B CA 1
ATOM 1514 C C . ALA B 1 78 ? 20.75 -2.428 -3.062 1 97.75 78 ALA B C 1
ATOM 1516 O O . ALA B 1 78 ? 21.859 -2.137 -3.514 1 97.75 78 ALA B O 1
ATOM 1517 N N . ILE B 1 79 ? 20.5 -2.658 -1.799 1 97.94 79 ILE B N 1
ATOM 1518 C CA . ILE B 1 79 ? 21.562 -2.838 -0.809 1 97.94 79 ILE B CA 1
ATOM 1519 C C . ILE B 1 79 ? 21.594 -4.289 -0.339 1 97.94 79 ILE B C 1
ATOM 1521 O O . ILE B 1 79 ? 20.641 -4.762 0.287 1 97.94 79 ILE B O 1
ATOM 1525 N N . ASN B 1 80 ? 22.609 -4.953 -0.595 1 97 80 ASN B N 1
ATOM 1526 C CA . ASN B 1 80 ? 22.75 -6.348 -0.188 1 97 80 ASN B CA 1
ATOM 1527 C C . ASN B 1 80 ? 22.797 -6.484 1.33 1 97 80 ASN B C 1
ATOM 1529 O O . ASN B 1 80 ? 23.531 -5.762 2.006 1 97 80 ASN B O 1
ATOM 1533 N N . VAL B 1 81 ? 21.984 -7.508 1.827 1 97.25 81 VAL B N 1
ATOM 1534 C CA . VAL B 1 81 ? 22 -7.691 3.275 1 97.25 81 VAL B CA 1
ATOM 1535 C C . VAL B 1 81 ? 22.391 -9.133 3.609 1 97.25 81 VAL B C 1
ATOM 1537 O O . VAL B 1 81 ? 22.234 -9.57 4.754 1 97.25 81 VAL B O 1
ATOM 1540 N N . GLY B 1 82 ? 22.75 -9.898 2.67 1 94.38 82 GLY B N 1
ATOM 1541 C CA . GLY B 1 82 ? 23.203 -11.258 2.867 1 94.38 82 GLY B CA 1
ATOM 1542 C C . GLY B 1 82 ? 22.234 -12.305 2.348 1 94.38 82 GLY B C 1
ATOM 1543 O O . GLY B 1 82 ? 21.031 -12.062 2.281 1 94.38 82 GLY B O 1
ATOM 1544 N N . ASN B 1 83 ? 22.797 -13.555 2.008 1 92.94 83 ASN B N 1
ATOM 1545 C CA . ASN B 1 83 ? 22.047 -14.727 1.594 1 92.94 83 ASN B CA 1
ATOM 1546 C C . ASN B 1 83 ? 21.172 -14.43 0.368 1 92.94 83 ASN B C 1
ATOM 1548 O O . ASN B 1 83 ? 20.047 -14.906 0.272 1 92.94 83 ASN B O 1
ATOM 1552 N N . GLY B 1 84 ? 21.594 -13.523 -0.465 1 91.88 84 GLY B N 1
ATOM 1553 C CA . GLY B 1 84 ? 20.891 -13.227 -1.704 1 91.88 84 GLY B CA 1
ATOM 1554 C C . GLY B 1 84 ? 19.703 -12.289 -1.516 1 91.88 84 GLY B C 1
ATOM 1555 O O . GLY B 1 84 ? 18.891 -12.125 -2.422 1 91.88 84 GLY B O 1
ATOM 1556 N N . LYS B 1 85 ? 19.688 -11.773 -0.299 1 95 85 LYS B N 1
ATOM 1557 C CA . LYS B 1 85 ? 18.594 -10.859 0.022 1 95 85 LYS B CA 1
ATOM 1558 C C . LYS B 1 85 ? 19.062 -9.406 -0.015 1 95 85 LYS B C 1
ATOM 1560 O O . LYS B 1 85 ? 20.266 -9.133 0.096 1 95 85 LYS B O 1
ATOM 1565 N N . HIS B 1 86 ? 18.094 -8.461 -0.233 1 97.25 86 HIS B N 1
ATOM 1566 C CA . HIS B 1 86 ? 18.469 -7.047 -0.29 1 97.25 86 HIS B CA 1
ATOM 1567 C C . HIS B 1 86 ? 17.297 -6.156 0.13 1 97.25 86 HIS B C 1
ATOM 1569 O O . HIS B 1 86 ? 16.156 -6.613 0.203 1 97.25 86 HIS B O 1
ATOM 1575 N N . ILE B 1 87 ? 17.609 -4.93 0.395 1 98.62 87 ILE B N 1
ATOM 1576 C CA . ILE B 1 87 ? 16.656 -3.887 0.735 1 98.62 87 ILE B CA 1
ATOM 1577 C C . ILE B 1 87 ? 16.922 -2.641 -0.104 1 98.62 87 ILE B C 1
ATOM 1579 O O . ILE B 1 87 ? 17.922 -2.582 -0.833 1 98.62 87 ILE B O 1
ATOM 1583 N N . HIS B 1 88 ? 15.984 -1.71 -0.08 1 98.62 88 HIS B N 1
ATOM 1584 C CA . HIS B 1 88 ? 16.156 -0.417 -0.732 1 98.62 88 HIS B CA 1
ATOM 1585 C C . HIS B 1 88 ? 15.945 0.729 0.253 1 98.62 88 HIS B C 1
ATOM 1587 O O . HIS B 1 88 ? 14.883 0.833 0.875 1 98.62 88 HIS B O 1
ATOM 1593 N N . LEU B 1 89 ? 16.891 1.533 0.468 1 98.81 89 LEU B N 1
ATOM 1594 C CA . LEU B 1 89 ? 16.719 2.785 1.197 1 98.81 89 LEU B CA 1
ATOM 1595 C C . LEU B 1 89 ? 15.906 3.783 0.375 1 98.81 89 LEU B C 1
ATOM 1597 O O . LEU B 1 89 ? 16.141 3.949 -0.823 1 98.81 89 LEU B O 1
ATOM 1601 N N . THR B 1 90 ? 14.992 4.398 0.983 1 98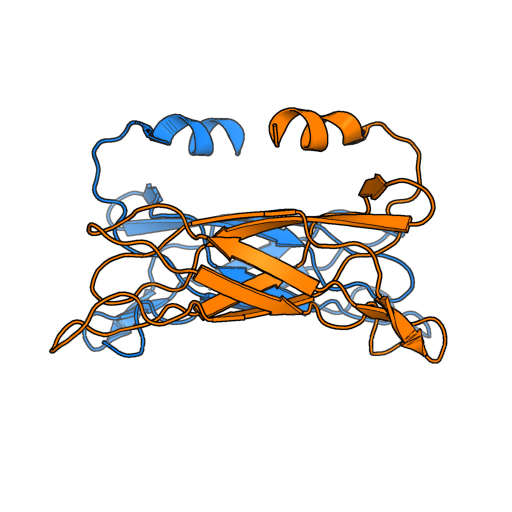.75 90 THR B N 1
ATOM 1602 C CA . THR B 1 90 ? 14.102 5.328 0.294 1 98.75 90 THR B CA 1
ATOM 1603 C C . THR B 1 90 ? 13.961 6.629 1.081 1 98.75 90 THR B C 1
ATOM 1605 O O . THR B 1 90 ? 13.664 6.605 2.277 1 98.75 90 THR B O 1
ATOM 1608 N N . THR B 1 91 ? 14.172 7.688 0.457 1 98.69 91 THR B N 1
ATOM 1609 C CA . THR B 1 91 ? 14.008 9.016 1.04 1 98.69 91 THR B CA 1
ATOM 1610 C C . THR B 1 91 ? 13.172 9.906 0.129 1 98.69 91 THR B C 1
ATOM 1612 O O . THR B 1 91 ? 13.211 9.766 -1.095 1 98.69 91 THR B O 1
ATOM 1615 N N . GLY B 1 92 ? 12.445 10.828 0.755 1 98.38 92 GLY B N 1
ATOM 1616 C CA . GLY B 1 92 ? 11.648 11.758 -0.035 1 98.38 92 GLY B CA 1
ATOM 1617 C C . GLY B 1 92 ? 10.719 12.609 0.804 1 98.38 92 GLY B C 1
ATOM 1618 O O . GLY B 1 92 ? 10.961 12.82 1.994 1 98.38 92 GLY B O 1
ATOM 1619 N N . THR B 1 93 ? 9.711 13.133 0.117 1 98.5 93 THR B N 1
ATOM 1620 C CA . THR B 1 93 ? 8.695 13.953 0.769 1 98.5 93 THR B CA 1
ATOM 1621 C C . THR B 1 93 ? 7.297 13.531 0.331 1 98.5 93 THR B C 1
ATOM 1623 O O . THR B 1 93 ? 7.121 12.992 -0.764 1 98.5 93 THR B O 1
ATOM 1626 N N . THR B 1 94 ? 6.379 13.797 1.243 1 98.12 94 THR B N 1
ATOM 1627 C CA . THR B 1 94 ? 4.98 13.586 0.876 1 98.12 94 THR B CA 1
ATOM 1628 C C . THR B 1 94 ? 4.48 14.727 -0.007 1 98.12 94 THR B C 1
ATOM 1630 O O . THR B 1 94 ? 5.172 15.727 -0.188 1 98.12 94 THR B O 1
ATOM 1633 N N . THR B 1 95 ? 3.303 14.516 -0.577 1 97.69 95 THR B N 1
ATOM 1634 C CA . THR B 1 95 ? 2.619 15.641 -1.206 1 97.69 95 THR B CA 1
ATOM 1635 C C . THR B 1 95 ? 2.246 16.688 -0.169 1 97.69 95 THR B C 1
ATOM 1637 O O . THR B 1 95 ? 2.229 16.422 1.031 1 97.69 95 THR B O 1
ATOM 1640 N N . LEU B 1 96 ? 1.988 17.859 -0.656 1 97 96 LEU B N 1
ATOM 1641 C CA . LEU B 1 96 ? 1.527 18.953 0.184 1 97 96 LEU B CA 1
ATOM 1642 C C . LEU B 1 96 ? 0.044 18.812 0.507 1 97 96 LEU B C 1
ATOM 1644 O O . LEU B 1 96 ? -0.771 18.594 -0.391 1 97 96 LEU B O 1
ATOM 1648 N N . ASP B 1 97 ? -0.293 18.844 1.818 1 94.75 97 ASP B N 1
ATOM 1649 C CA . ASP B 1 97 ? -1.674 18.875 2.291 1 94.75 97 ASP B CA 1
ATOM 1650 C C . ASP B 1 97 ? -1.771 19.547 3.66 1 94.75 97 ASP B C 1
ATOM 1652 O O . ASP B 1 97 ? -0.919 19.328 4.523 1 94.75 97 ASP B O 1
ATOM 1656 N N . ASP B 1 98 ? -2.885 20.25 3.852 1 93.31 98 ASP B N 1
ATOM 1657 C CA . ASP B 1 98 ? -3.117 20.969 5.105 1 93.31 98 ASP B CA 1
ATOM 1658 C C . ASP B 1 98 ? -1.933 21.875 5.453 1 93.31 98 ASP B C 1
ATOM 1660 O O . ASP B 1 98 ? -1.492 21.906 6.605 1 93.31 98 ASP B O 1
ATOM 1664 N N . GLY B 1 99 ? -1.3 22.359 4.422 1 94.06 99 GLY B N 1
ATOM 1665 C CA . GLY B 1 99 ? -0.304 23.422 4.543 1 94.06 99 GLY B CA 1
ATOM 1666 C C . GLY B 1 99 ? 1.075 22.891 4.898 1 94.06 99 GLY B C 1
ATOM 1667 O O . GLY B 1 99 ? 1.97 23.672 5.242 1 94.06 99 GLY B O 1
ATOM 1668 N N . HIS B 1 100 ? 1.283 21.562 4.965 1 95.94 100 HIS B N 1
ATOM 1669 C CA . HIS B 1 100 ? 2.605 21.062 5.328 1 95.94 100 HIS B CA 1
ATOM 1670 C C . HIS B 1 100 ? 2.959 19.812 4.539 1 95.94 100 HIS B C 1
ATOM 1672 O O . HIS B 1 100 ? 2.117 19.266 3.818 1 95.94 100 HIS B O 1
ATOM 1678 N N . ILE B 1 101 ? 4.168 19.484 4.562 1 97.5 101 ILE B N 1
ATOM 1679 C CA . ILE B 1 101 ? 4.711 18.234 4.008 1 97.5 101 ILE B CA 1
ATOM 1680 C C . ILE B 1 101 ? 5.465 17.469 5.094 1 97.5 101 ILE B C 1
ATOM 1682 O O . ILE B 1 101 ? 5.77 18.031 6.152 1 97.5 101 ILE B O 1
ATOM 1686 N N . HIS B 1 102 ? 5.715 16.219 4.805 1 97.81 102 HIS B N 1
ATOM 1687 C CA . HIS B 1 102 ? 6.562 15.406 5.672 1 97.81 102 HIS B CA 1
ATOM 1688 C C . HIS B 1 102 ? 7.754 14.844 4.902 1 97.81 102 HIS B C 1
ATOM 1690 O O . HIS B 1 102 ? 7.586 14.266 3.826 1 97.81 102 HIS B O 1
ATOM 1696 N N . ASN B 1 103 ? 8.914 15.031 5.445 1 98.25 103 ASN B N 1
ATOM 1697 C CA . ASN B 1 103 ? 10.039 14.227 4.992 1 98.25 103 ASN B CA 1
ATOM 1698 C C . ASN B 1 103 ? 9.961 12.797 5.516 1 98.25 103 ASN B C 1
ATOM 1700 O O . ASN B 1 103 ? 9.398 12.555 6.586 1 98.25 103 ASN B O 1
ATOM 1704 N N . PHE B 1 104 ? 10.461 11.891 4.746 1 98.38 104 PHE B N 1
ATOM 1705 C CA . PHE B 1 104 ? 10.516 10.523 5.254 1 98.38 104 PHE B CA 1
ATOM 1706 C C . PHE B 1 104 ? 11.82 9.844 4.84 1 98.38 104 PHE B C 1
ATOM 1708 O O . PHE B 1 104 ? 12.453 10.242 3.863 1 98.38 104 PHE B O 1
ATOM 1715 N N . ILE B 1 105 ? 12.219 8.914 5.59 1 98.62 105 ILE B N 1
ATOM 1716 C CA . 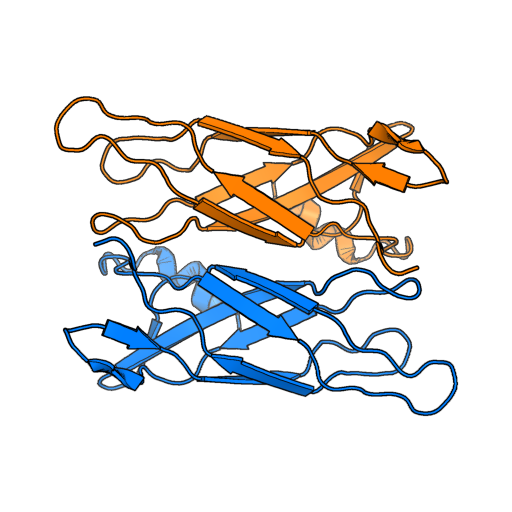ILE B 1 105 ? 13.312 7.98 5.348 1 98.62 105 ILE B CA 1
ATOM 1717 C C . ILE B 1 105 ? 12.938 6.594 5.859 1 98.62 105 ILE B C 1
ATOM 1719 O O . ILE B 1 105 ? 12.508 6.445 7.008 1 98.62 105 ILE B O 1
ATOM 1723 N N . PHE B 1 106 ? 13.047 5.582 5.008 1 98.62 106 PHE B N 1
ATOM 1724 C CA . PHE B 1 106 ? 12.734 4.215 5.414 1 98.62 106 PHE B CA 1
ATOM 1725 C C . PHE B 1 106 ? 13.445 3.213 4.512 1 98.62 106 PHE B C 1
ATOM 1727 O O . PHE B 1 106 ? 14.016 3.588 3.482 1 98.62 106 PHE B O 1
ATOM 1734 N N . THR B 1 107 ? 13.43 1.986 4.871 1 98.75 107 THR B N 1
ATOM 1735 C CA . THR B 1 107 ? 13.867 0.88 4.031 1 98.75 107 THR B CA 1
ATOM 1736 C C . THR B 1 107 ? 12.711 -0.065 3.729 1 98.75 107 THR B C 1
ATOM 1738 O O . THR B 1 107 ? 11.812 -0.237 4.555 1 98.75 107 THR B O 1
ATOM 1741 N N . THR B 1 108 ? 12.82 -0.688 2.572 1 98.62 108 THR B N 1
ATOM 1742 C CA . THR B 1 108 ? 11.898 -1.78 2.307 1 98.62 108 THR B CA 1
ATOM 1743 C C . THR B 1 108 ? 12.227 -2.992 3.172 1 98.62 108 THR B C 1
ATOM 1745 O O . THR B 1 108 ? 13.312 -3.078 3.74 1 98.62 108 THR B O 1
ATOM 1748 N N . LEU B 1 109 ? 11.297 -3.91 3.258 1 97.69 109 LEU B N 1
ATOM 1749 C CA . LEU B 1 109 ? 11.602 -5.25 3.75 1 97.69 109 LEU B CA 1
ATOM 1750 C C . LEU B 1 109 ? 12.32 -6.07 2.684 1 97.69 109 LEU B C 1
ATOM 1752 O O . LEU B 1 109 ? 12.367 -5.672 1.516 1 97.69 109 LEU B O 1
ATOM 1756 N N . ILE B 1 110 ? 12.922 -7.145 3.092 1 95.75 110 ILE B N 1
ATOM 1757 C CA . ILE B 1 110 ? 13.57 -8.031 2.131 1 95.75 110 ILE B CA 1
ATOM 1758 C C . ILE B 1 110 ? 12.508 -8.68 1.236 1 95.75 110 ILE B C 1
ATOM 1760 O O . ILE B 1 110 ? 11.352 -8.812 1.635 1 95.75 110 ILE B O 1
ATOM 1764 N N . GLU B 1 1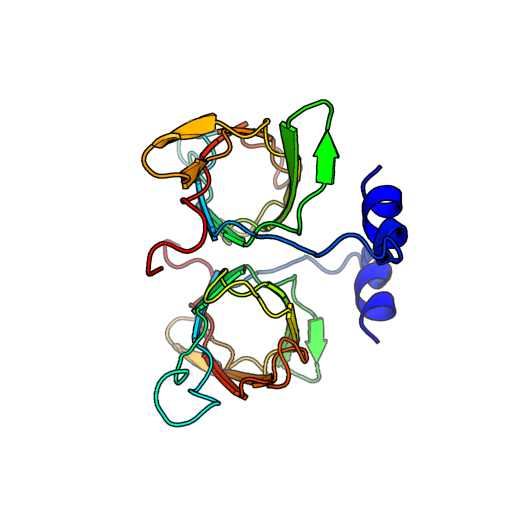11 ? 12.906 -9.016 0.057 1 91.56 111 GLU B N 1
ATOM 1765 C CA . GLU B 1 111 ? 11.992 -9.75 -0.823 1 91.56 111 GLU B CA 1
ATOM 1766 C C . GLU B 1 111 ? 11.82 -11.188 -0.365 1 91.56 111 GLU B C 1
ATOM 1768 O O . GLU B 1 111 ? 12.75 -11.797 0.174 1 91.56 111 GLU B O 1
ATOM 1773 N N . ALA B 1 112 ? 10.695 -11.789 -0.439 1 85.94 112 ALA B N 1
ATOM 1774 C CA . ALA B 1 112 ? 10.398 -13.203 -0.229 1 85.94 112 ALA B CA 1
ATOM 1775 C C . ALA B 1 112 ? 10.961 -13.688 1.106 1 85.94 112 ALA B C 1
ATOM 1777 O O . ALA B 1 112 ? 11.75 -14.633 1.15 1 85.94 112 ALA B O 1
ATOM 1778 N N . PRO B 1 113 ? 10.531 -13.148 2.201 1 76.94 113 PRO B N 1
ATOM 1779 C CA . PRO B 1 113 ? 11.125 -13.5 3.494 1 76.94 113 PRO B CA 1
ATOM 1780 C C . PRO B 1 113 ? 10.93 -14.969 3.855 1 76.94 113 PRO B C 1
ATOM 1782 O O . PRO B 1 113 ? 11.695 -15.523 4.648 1 76.94 113 PRO B O 1
ATOM 1785 N N . SER B 1 114 ? 9.938 -15.609 3.346 1 71.56 114 SER B N 1
ATOM 1786 C CA . SER B 1 114 ? 9.641 -16.984 3.746 1 71.56 114 SER B CA 1
ATOM 1787 C C . SER B 1 114 ? 10.273 -17.984 2.787 1 71.56 114 SER B C 1
ATOM 1789 O O . SER B 1 114 ? 10.047 -19.188 2.906 1 71.56 114 SER B O 1
ATOM 1791 N N . SER B 1 115 ? 10.891 -17.469 1.825 1 68.81 115 SER B N 1
ATOM 1792 C CA . SER B 1 115 ? 11.547 -18.391 0.899 1 68.81 115 SER B CA 1
ATOM 1793 C C . SER B 1 115 ? 12.992 -18.656 1.318 1 68.81 115 SER B C 1
ATOM 1795 O O . SER B 1 115 ? 13.633 -17.797 1.92 1 68.81 115 SER B O 1
#

Foldseek 3Di:
DVVVVVVVVVPPPPQDFKFKDKWKFDFKDDDPPTDIWIWIDIWATWDDDVVWTKTWDWTKTDADPHDIWIDTFIWATWDDDDPPKTKTWTWDWTDDDPHIITTIITITDITPVPD/DVVVVVVVPVPPPPQDFKFKDKWKFDFKDDDPPTDIWIWIDIWATWDDDPVWTKTWDWTKTDDDPHDIWIDTFIWATWDDDDPPKTKTWTWDWTDDDPHTITTIITITDITPVPD

InterPro domains:
  IPR024307 Spore germination protein GerY [PF12788] (15-110)

Sequence (230 aa):
MLDEYLRAENFNNRQTHVHEFLGSGKFAEQGNDRHNHRFAGVTGPVIPMGNSHVHAILTNTDFFSNHYHGIDVVTGPAINVGNGKHIHLTTGTTTLDDGHIHNFIFTTLIEAPSSMLDEYLRAENFNNRQTHVHEFLGSGKFAEQGNDRHNHRFAGVTGPVIPMGNSHVHAILTNTDFFSNHYHGIDVVTGPAINVGNGKHIHLTTGTTTLDDGHIHNFIFTTLIEAPSS